Protein AF-A0A1C4JKC4-F1 (afdb_monomer)

Structure (mmCIF, N/CA/C/O backbone):
data_AF-A0A1C4JKC4-F1
#
_entry.id   AF-A0A1C4JKC4-F1
#
loop_
_atom_site.group_PDB
_atom_site.id
_atom_site.type_symbol
_atom_site.label_atom_id
_atom_site.label_alt_id
_atom_site.label_comp_id
_atom_site.label_asym_id
_atom_site.label_entity_id
_atom_site.label_seq_id
_atom_site.pdbx_PDB_ins_code
_atom_site.Cartn_x
_atom_site.Cartn_y
_atom_site.Cartn_z
_atom_site.occupancy
_atom_site.B_iso_or_equiv
_atom_site.auth_seq_id
_atom_site.auth_comp_id
_atom_site.auth_asym_id
_atom_site.auth_atom_id
_atom_site.pdbx_PDB_model_num
ATOM 1 N N . MET A 1 1 ? 31.040 12.234 -75.510 1.00 65.12 1 MET A N 1
ATOM 2 C CA . MET A 1 1 ? 31.549 12.191 -76.897 1.00 65.12 1 MET A CA 1
ATOM 3 C C . MET A 1 1 ? 32.529 13.331 -77.062 1.00 65.12 1 MET A C 1
ATOM 5 O O . MET A 1 1 ? 32.205 14.431 -76.633 1.00 65.12 1 MET A O 1
ATOM 9 N N . LEU A 1 2 ? 33.700 13.066 -77.633 1.00 79.81 2 LEU A N 1
ATOM 10 C CA . LEU A 1 2 ? 34.639 14.110 -78.039 1.00 79.81 2 LEU A CA 1
ATOM 11 C C . LEU A 1 2 ? 34.614 14.159 -79.567 1.00 79.81 2 LEU A C 1
ATOM 13 O O . LEU A 1 2 ? 34.883 13.142 -80.208 1.00 79.81 2 LEU A O 1
ATOM 17 N N . THR A 1 3 ? 34.245 15.304 -80.133 1.00 80.31 3 THR A N 1
ATOM 18 C CA . THR A 1 3 ? 34.264 15.515 -81.583 1.00 80.31 3 THR A CA 1
ATOM 19 C C . THR A 1 3 ? 35.398 16.473 -81.906 1.00 80.31 3 THR A C 1
ATOM 21 O O . THR A 1 3 ? 35.407 17.595 -81.401 1.00 80.31 3 THR A O 1
ATOM 24 N N . THR A 1 4 ? 36.351 16.041 -82.726 1.00 84.56 4 THR A N 1
ATOM 25 C CA . THR A 1 4 ? 37.466 16.878 -83.182 1.00 84.56 4 THR A CA 1
ATOM 26 C C . THR A 1 4 ? 37.443 17.004 -84.709 1.00 84.56 4 THR A C 1
ATOM 28 O O . THR A 1 4 ? 37.023 16.073 -85.406 1.00 84.56 4 THR A O 1
ATOM 31 N N . PRO A 1 5 ? 37.839 18.165 -85.260 1.00 81.75 5 PRO A N 1
ATOM 32 C CA . PRO A 1 5 ? 37.910 18.350 -86.706 1.00 81.75 5 PRO A CA 1
ATOM 33 C C . PRO A 1 5 ? 39.032 17.483 -87.297 1.00 81.75 5 PRO A C 1
ATOM 35 O O . PRO A 1 5 ? 40.139 17.449 -86.761 1.00 81.75 5 PRO A O 1
ATOM 38 N N . PHE A 1 6 ? 38.756 16.791 -88.406 1.00 83.81 6 PHE A N 1
ATOM 39 C CA . PHE A 1 6 ? 39.703 15.900 -89.089 1.00 83.81 6 PHE A CA 1
ATOM 40 C C . PHE A 1 6 ? 39.744 16.215 -90.595 1.00 83.81 6 PHE A C 1
ATOM 42 O O . PHE A 1 6 ? 39.375 15.385 -91.419 1.00 83.81 6 PHE A O 1
ATOM 49 N N . GLY A 1 7 ? 40.167 17.437 -90.946 1.00 77.81 7 GLY A N 1
ATOM 50 C CA . GLY A 1 7 ? 40.386 17.890 -92.333 1.00 77.81 7 GLY A CA 1
ATOM 51 C C . GLY A 1 7 ? 39.140 17.937 -93.240 1.00 77.81 7 GLY A C 1
ATOM 52 O O . GLY A 1 7 ? 38.129 17.300 -92.963 1.00 77.81 7 GLY A O 1
ATOM 53 N N . ASP A 1 8 ? 39.209 18.726 -94.322 1.00 69.69 8 ASP A N 1
ATOM 54 C CA . ASP A 1 8 ? 38.230 18.851 -95.426 1.00 69.69 8 ASP A CA 1
ATOM 55 C C . ASP A 1 8 ? 36.776 18.473 -95.089 1.00 69.69 8 ASP A C 1
ATOM 57 O O . ASP A 1 8 ? 36.254 17.446 -95.532 1.00 69.69 8 ASP A O 1
ATOM 61 N N . GLY A 1 9 ? 36.122 19.301 -94.265 1.00 80.88 9 GLY A N 1
ATOM 62 C CA . GLY A 1 9 ? 34.691 19.184 -93.964 1.00 80.88 9 GLY A CA 1
ATOM 63 C C . GLY A 1 9 ? 34.273 17.928 -93.187 1.00 80.88 9 GLY A C 1
ATOM 64 O O . GLY A 1 9 ? 33.077 17.663 -93.078 1.00 80.88 9 GLY A O 1
ATOM 65 N N . ARG A 1 10 ? 35.219 17.150 -92.642 1.00 82.69 10 ARG A N 1
ATOM 66 C CA . ARG A 1 10 ? 34.955 15.924 -91.876 1.00 82.69 10 ARG A CA 1
ATOM 67 C C . ARG A 1 10 ? 35.282 16.101 -90.393 1.00 82.69 10 ARG A C 1
ATOM 69 O O . ARG A 1 10 ? 36.229 16.786 -90.005 1.00 82.69 10 ARG A O 1
ATOM 76 N N . ALA A 1 11 ? 34.486 15.450 -89.549 1.00 86.19 11 ALA A N 1
ATOM 77 C CA . ALA A 1 11 ? 34.664 15.431 -88.102 1.00 86.19 11 ALA A CA 1
ATOM 78 C C . ALA A 1 11 ? 34.820 13.989 -87.610 1.00 86.19 11 ALA A C 1
ATOM 80 O O . ALA A 1 11 ? 34.083 13.099 -88.036 1.00 86.19 11 ALA A O 1
ATOM 81 N N . LEU A 1 12 ? 35.770 13.769 -86.702 1.00 83.31 12 LEU A N 1
ATOM 82 C CA . LEU A 1 12 ? 35.947 12.498 -86.012 1.00 83.31 12 LEU A CA 1
ATOM 83 C C . LEU A 1 12 ? 35.227 12.576 -84.667 1.00 83.31 12 LEU A C 1
ATOM 85 O O . LEU A 1 12 ? 35.550 13.421 -83.833 1.00 83.31 12 LEU A O 1
ATOM 89 N N . GLN A 1 13 ? 34.258 11.690 -84.450 1.00 83.94 13 GLN A N 1
ATOM 90 C CA . GLN A 1 13 ? 33.520 11.603 -83.196 1.00 83.94 13 GLN A CA 1
ATOM 91 C C . GLN A 1 13 ? 33.882 10.311 -82.466 1.00 83.94 13 GLN A C 1
ATOM 93 O O . GLN A 1 13 ? 33.607 9.215 -82.948 1.00 83.94 13 GLN A O 1
ATOM 98 N N . VAL A 1 14 ? 34.480 10.440 -81.282 1.00 83.38 14 VAL A N 1
ATOM 99 C CA . VAL A 1 14 ? 34.797 9.300 -80.416 1.00 83.38 14 VAL A CA 1
ATOM 100 C C . VAL A 1 14 ? 33.742 9.205 -79.315 1.00 83.38 14 VAL A C 1
ATOM 102 O O . VAL A 1 14 ? 33.575 10.115 -78.491 1.00 83.38 14 VAL A O 1
ATOM 105 N N . ALA A 1 15 ? 33.009 8.092 -79.304 1.00 79.75 15 ALA A N 1
ATOM 106 C CA . ALA A 1 15 ? 32.087 7.726 -78.238 1.00 79.75 15 ALA A CA 1
ATOM 107 C C . ALA A 1 15 ? 32.746 6.681 -77.330 1.00 79.75 15 ALA A C 1
ATOM 109 O O . ALA A 1 15 ? 33.160 5.620 -77.788 1.00 79.75 15 ALA A O 1
ATOM 110 N N . LEU A 1 16 ? 32.844 6.983 -76.036 1.00 77.44 16 LEU A N 1
ATOM 111 C CA . LEU A 1 16 ? 33.230 5.999 -75.029 1.00 77.44 16 LEU A CA 1
ATOM 112 C C . LEU A 1 16 ? 31.990 5.179 -74.657 1.00 77.44 16 LEU A C 1
ATOM 114 O O . LEU A 1 16 ? 30.914 5.747 -74.465 1.00 77.44 16 LEU A O 1
ATOM 118 N N . ARG A 1 17 ? 32.137 3.854 -74.553 1.00 71.56 17 ARG A N 1
ATOM 119 C CA . ARG A 1 17 ? 31.078 2.968 -74.047 1.00 71.56 17 ARG A CA 1
ATOM 120 C C . ARG A 1 17 ? 30.744 3.343 -72.602 1.00 71.56 17 ARG A C 1
ATOM 122 O O . ARG A 1 17 ? 31.641 3.380 -71.764 1.00 71.56 17 ARG A O 1
ATOM 129 N N . ALA A 1 18 ? 29.465 3.577 -72.317 1.00 75.31 18 ALA A N 1
ATOM 130 C CA . ALA A 1 18 ? 28.975 3.866 -70.968 1.00 75.31 18 ALA A CA 1
ATOM 131 C C . ALA A 1 18 ? 28.834 2.603 -70.095 1.00 75.31 18 ALA A C 1
ATOM 133 O O . ALA A 1 18 ? 28.805 2.713 -68.871 1.00 75.31 18 ALA A O 1
ATOM 134 N N . ASP A 1 19 ? 28.828 1.406 -70.699 1.00 76.62 19 ASP A N 1
ATOM 135 C CA . ASP A 1 19 ? 28.619 0.125 -70.003 1.00 76.62 19 ASP A CA 1
ATOM 136 C C . ASP A 1 19 ? 29.507 -0.083 -68.755 1.00 76.62 19 ASP A C 1
ATOM 138 O O . ASP A 1 19 ? 29.005 -0.592 -67.749 1.00 76.62 19 ASP A O 1
ATOM 142 N N . PRO A 1 20 ? 30.811 0.278 -68.755 1.00 77.19 20 PRO A N 1
ATOM 143 C CA . PRO A 1 20 ? 31.656 0.137 -67.569 1.00 77.19 20 PRO A CA 1
ATOM 144 C C . PRO A 1 20 ? 31.258 1.100 -66.442 1.00 77.19 20 PRO A C 1
ATOM 146 O O . PRO A 1 20 ? 31.315 0.731 -65.270 1.00 77.19 20 PRO A O 1
ATOM 149 N N . VAL A 1 21 ? 30.820 2.314 -66.792 1.00 80.88 21 VAL A N 1
ATOM 150 C CA . VAL A 1 21 ? 30.402 3.346 -65.832 1.00 80.88 21 VAL A CA 1
ATOM 151 C C . VAL A 1 21 ? 29.064 2.966 -65.200 1.00 80.88 21 VAL A C 1
ATOM 153 O O . VAL A 1 21 ? 28.945 2.975 -63.978 1.00 80.88 21 VAL A O 1
ATOM 156 N N . GLU A 1 22 ? 28.080 2.546 -65.998 1.00 83.62 22 GLU A N 1
ATOM 157 C CA . GLU A 1 22 ? 26.762 2.129 -65.498 1.00 83.62 22 GLU A CA 1
ATOM 158 C C . GLU A 1 22 ? 26.842 0.901 -64.582 1.00 83.62 22 GLU A C 1
ATOM 160 O O . GLU A 1 22 ? 26.183 0.853 -63.539 1.00 83.62 22 GLU A O 1
ATOM 165 N N . LYS A 1 23 ? 27.690 -0.081 -64.919 1.00 84.50 23 LYS A N 1
ATOM 166 C CA . LYS A 1 23 ? 27.944 -1.242 -64.052 1.00 84.50 23 LYS A CA 1
ATOM 167 C C . LYS A 1 23 ? 28.566 -0.826 -62.721 1.00 84.50 23 LYS A C 1
ATOM 169 O O . LYS A 1 23 ? 28.125 -1.320 -61.684 1.00 84.50 23 LYS A O 1
ATOM 174 N N . GLY A 1 24 ? 29.529 0.099 -62.745 1.00 86.38 24 GLY A N 1
ATOM 175 C CA . GLY A 1 24 ? 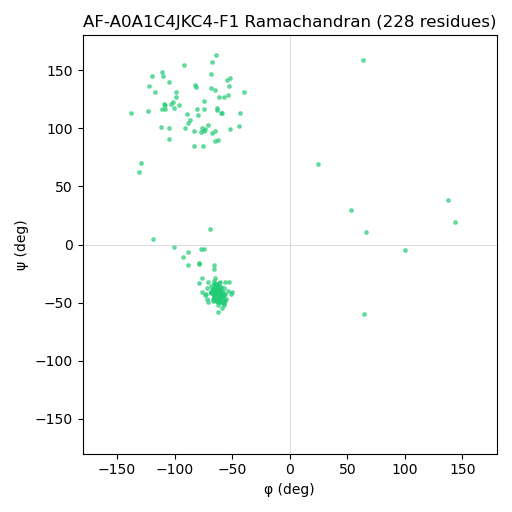30.143 0.654 -61.538 1.00 86.38 24 GLY A CA 1
ATOM 176 C C . GLY A 1 24 ? 29.130 1.375 -60.648 1.00 86.38 24 GLY A C 1
ATOM 177 O O . GLY A 1 24 ? 29.051 1.090 -59.454 1.00 86.38 24 GLY A O 1
ATOM 178 N N . VAL A 1 25 ? 28.289 2.234 -61.234 1.00 91.88 25 VAL A N 1
ATOM 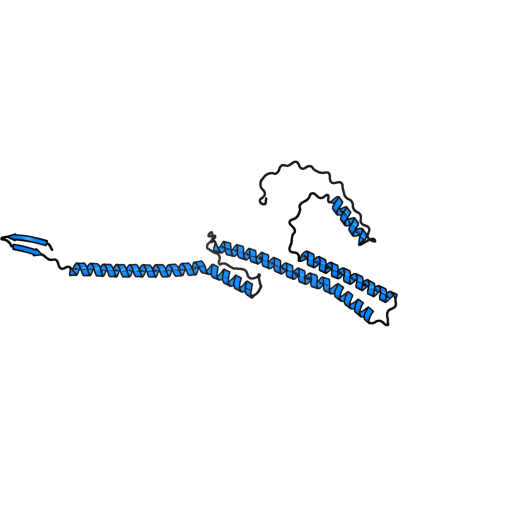179 C CA . VAL A 1 25 ? 27.225 2.954 -60.512 1.00 91.88 25 VAL A CA 1
ATOM 180 C C . VAL A 1 25 ? 26.214 1.984 -59.901 1.00 91.88 25 VAL A C 1
ATOM 182 O O . VAL A 1 25 ? 25.877 2.117 -58.727 1.00 91.88 25 VAL A O 1
ATOM 185 N N . ARG A 1 26 ? 25.761 0.967 -60.646 1.00 93.50 26 ARG A N 1
ATOM 186 C CA . ARG A 1 26 ? 24.808 -0.029 -60.130 1.00 93.50 26 ARG A CA 1
ATOM 187 C C . ARG A 1 26 ? 25.409 -0.867 -59.004 1.00 93.50 26 ARG A C 1
ATOM 189 O O . ARG A 1 26 ? 24.727 -1.141 -58.022 1.00 93.50 26 ARG A O 1
ATOM 196 N N . GLN A 1 27 ? 26.673 -1.266 -59.128 1.00 93.69 27 GLN A N 1
ATOM 197 C CA . GLN A 1 27 ? 27.362 -2.022 -58.085 1.00 93.69 27 GLN A CA 1
ATOM 198 C C . GLN A 1 27 ? 27.546 -1.183 -56.816 1.00 93.69 27 GLN A C 1
ATOM 200 O O . GLN A 1 27 ? 27.263 -1.673 -55.724 1.00 93.69 27 GLN A O 1
ATOM 205 N N . ALA A 1 28 ? 27.933 0.089 -56.953 1.00 94.38 28 ALA A N 1
ATOM 206 C CA . ALA A 1 28 ? 27.993 1.024 -55.834 1.00 94.38 28 ALA A CA 1
ATOM 207 C C . ALA A 1 28 ? 26.611 1.219 -55.188 1.00 94.38 28 ALA A C 1
ATOM 209 O O . ALA A 1 28 ? 26.501 1.150 -53.968 1.00 94.38 28 ALA A O 1
ATOM 210 N N . ALA A 1 29 ? 25.549 1.380 -55.985 1.00 96.00 29 ALA A N 1
ATOM 211 C CA . ALA A 1 29 ? 24.183 1.525 -55.484 1.00 96.00 29 ALA A CA 1
ATOM 212 C C . ALA A 1 29 ? 23.714 0.291 -54.694 1.00 96.00 29 ALA A C 1
ATOM 214 O O . ALA A 1 29 ? 23.161 0.440 -53.608 1.00 96.00 29 ALA A O 1
ATOM 215 N N . VAL A 1 30 ? 23.975 -0.924 -55.192 1.00 96.88 30 VAL A N 1
ATOM 216 C CA . VAL A 1 30 ? 23.635 -2.172 -54.484 1.00 96.88 30 VAL A CA 1
ATOM 217 C C . VAL A 1 30 ? 24.437 -2.314 -53.192 1.00 96.88 30 VAL A C 1
ATOM 219 O O . VAL A 1 30 ? 23.864 -2.672 -52.167 1.00 96.88 30 VAL A O 1
ATOM 222 N N . LEU A 1 31 ? 25.738 -2.003 -53.208 1.00 97.19 31 LEU A N 1
ATOM 223 C CA . LEU A 1 31 ? 26.572 -2.033 -52.003 1.00 97.19 31 LEU A CA 1
ATOM 224 C C . LEU A 1 31 ? 26.086 -1.025 -50.958 1.00 97.19 31 LEU A C 1
ATOM 226 O O . LEU A 1 31 ? 25.926 -1.386 -49.796 1.00 97.19 31 LEU A O 1
ATOM 230 N N . LEU A 1 32 ? 25.792 0.212 -51.366 1.00 97.38 32 LEU A N 1
ATOM 231 C CA . LEU A 1 32 ? 25.247 1.240 -50.478 1.00 97.38 32 LEU A CA 1
ATOM 232 C C . LEU A 1 32 ? 23.881 0.837 -49.916 1.00 97.38 32 LEU A C 1
ATOM 234 O O . LEU A 1 32 ? 23.649 1.001 -48.721 1.00 97.38 32 LEU A O 1
ATOM 238 N N . ALA A 1 33 ? 23.000 0.263 -50.739 1.00 97.50 33 ALA A N 1
ATOM 239 C CA . ALA A 1 33 ? 21.703 -0.236 -50.292 1.00 97.50 33 ALA A CA 1
ATOM 240 C C . ALA A 1 33 ? 21.848 -1.398 -49.296 1.00 97.50 33 ALA A C 1
ATOM 242 O O . ALA A 1 33 ? 21.155 -1.421 -48.282 1.00 97.50 33 ALA A O 1
ATOM 243 N N . ALA A 1 34 ? 22.770 -2.333 -49.544 1.00 97.81 34 ALA A N 1
ATOM 244 C CA . ALA A 1 34 ? 23.037 -3.452 -48.646 1.00 97.81 34 ALA A CA 1
ATOM 245 C C . ALA A 1 34 ? 23.604 -2.978 -47.299 1.00 97.81 34 ALA A C 1
ATOM 247 O O . ALA A 1 34 ? 23.109 -3.383 -46.248 1.00 97.81 34 ALA A O 1
ATOM 248 N N . VAL A 1 35 ? 24.596 -2.082 -47.319 1.00 98.25 35 VAL A N 1
ATOM 249 C CA . VAL A 1 35 ? 25.192 -1.505 -46.103 1.00 98.25 35 VAL A CA 1
ATOM 250 C C . VAL A 1 35 ? 24.165 -0.669 -45.337 1.00 98.25 35 VAL A C 1
ATOM 252 O O . VAL A 1 35 ? 24.041 -0.816 -44.123 1.00 98.25 35 VAL A O 1
ATOM 255 N N . GLY A 1 36 ? 23.383 0.159 -46.034 1.00 98.12 36 GLY A N 1
ATOM 256 C CA . GLY A 1 36 ? 22.309 0.949 -45.434 1.00 98.12 36 GLY A CA 1
ATOM 257 C C . GLY A 1 36 ? 21.231 0.071 -44.799 1.00 98.12 36 GLY A C 1
ATOM 258 O O . GLY A 1 36 ? 20.865 0.282 -43.644 1.00 98.12 36 GLY A O 1
ATOM 259 N N . GLY A 1 37 ? 20.777 -0.964 -45.510 1.00 98.25 37 GLY A N 1
ATOM 260 C CA . GLY A 1 37 ? 19.809 -1.934 -44.999 1.00 98.25 37 GLY A CA 1
ATOM 261 C C . GLY A 1 37 ? 20.323 -2.691 -43.773 1.00 98.25 37 GLY A C 1
ATOM 262 O O . GLY A 1 37 ? 19.608 -2.805 -42.778 1.00 98.25 37 GLY A O 1
ATOM 263 N N . ALA A 1 38 ? 21.580 -3.143 -43.799 1.00 98.19 38 ALA A N 1
ATOM 264 C CA . ALA A 1 38 ? 22.218 -3.780 -42.649 1.00 98.19 38 ALA A CA 1
ATOM 265 C C . ALA A 1 38 ? 22.310 -2.828 -41.443 1.00 98.19 38 ALA A C 1
ATOM 267 O O . ALA A 1 38 ? 22.025 -3.237 -40.318 1.00 98.19 38 ALA A O 1
ATOM 268 N N . GLY A 1 39 ? 22.638 -1.553 -41.673 1.00 98.44 39 GLY A N 1
ATOM 269 C CA . GLY A 1 39 ? 22.663 -0.523 -40.634 1.00 98.44 39 GLY A CA 1
ATOM 270 C C . GLY A 1 39 ? 21.295 -0.292 -39.989 1.00 98.44 39 GLY A C 1
ATOM 271 O O . GLY A 1 39 ? 21.197 -0.252 -38.764 1.00 98.44 39 GLY A O 1
ATOM 272 N N . VAL A 1 40 ? 20.228 -0.211 -40.792 1.00 98.38 40 VAL A N 1
ATOM 273 C CA . VAL A 1 40 ? 18.847 -0.067 -40.296 1.00 98.38 40 VAL A CA 1
ATOM 274 C C . VAL A 1 40 ? 18.423 -1.284 -39.474 1.00 98.38 40 VAL A C 1
ATOM 276 O O . VAL A 1 40 ? 17.874 -1.123 -38.384 1.00 98.38 40 VAL A O 1
ATOM 279 N N . LEU A 1 41 ? 18.708 -2.497 -39.956 1.00 98.31 41 LEU A N 1
ATOM 280 C CA . LEU A 1 41 ? 18.403 -3.730 -39.225 1.00 98.31 41 LEU A CA 1
ATOM 281 C C . LEU A 1 41 ? 19.141 -3.790 -37.884 1.00 98.31 41 LEU A C 1
ATOM 283 O O . LEU A 1 41 ? 18.531 -4.094 -36.858 1.00 98.31 41 LEU A O 1
ATOM 287 N N . LEU A 1 42 ? 20.433 -3.458 -37.877 1.00 98.06 42 LEU A N 1
ATOM 288 C CA . LEU A 1 42 ? 21.241 -3.437 -36.662 1.00 98.06 42 LEU A CA 1
ATOM 289 C C . LEU A 1 42 ? 20.725 -2.393 -35.663 1.00 98.06 42 LEU A C 1
ATOM 291 O O . LEU A 1 42 ? 20.567 -2.704 -34.483 1.00 98.06 42 LEU A O 1
ATOM 295 N N . ALA A 1 43 ? 20.411 -1.182 -36.128 1.00 97.94 43 ALA A N 1
ATOM 296 C CA . ALA A 1 43 ? 19.840 -0.131 -35.292 1.00 97.94 43 ALA A CA 1
ATOM 297 C C . ALA A 1 43 ? 18.483 -0.546 -34.699 1.00 97.94 43 ALA A C 1
ATOM 299 O O . ALA A 1 43 ? 18.241 -0.322 -33.515 1.00 97.94 43 ALA A O 1
ATOM 300 N N . GLY A 1 44 ? 17.626 -1.207 -35.485 1.00 98.19 44 GLY A N 1
ATOM 301 C CA . GLY A 1 44 ? 16.345 -1.738 -35.017 1.00 98.19 44 GLY A CA 1
ATOM 302 C C . GLY A 1 44 ? 16.504 -2.816 -33.943 1.00 98.19 44 GLY A C 1
ATOM 303 O O . GLY A 1 44 ? 15.830 -2.765 -32.914 1.00 98.19 44 GLY A O 1
ATOM 304 N N . LEU A 1 45 ? 17.435 -3.756 -34.136 1.00 97.69 45 LEU A N 1
ATOM 305 C CA . LEU A 1 45 ? 17.734 -4.809 -33.160 1.00 97.69 45 LEU A CA 1
ATOM 306 C C . LEU A 1 45 ? 18.278 -4.237 -31.847 1.00 97.69 45 LEU A C 1
ATOM 308 O O . LEU A 1 45 ? 17.817 -4.620 -30.770 1.00 97.69 45 LEU A O 1
ATOM 312 N N . LEU A 1 46 ? 19.226 -3.301 -31.930 1.00 96.81 46 LEU A N 1
ATOM 313 C CA . LEU A 1 46 ? 19.787 -2.633 -30.757 1.00 96.81 46 LEU A CA 1
ATOM 314 C C . LEU A 1 46 ? 18.730 -1.793 -30.037 1.00 96.81 46 LEU A C 1
ATOM 316 O O . LEU A 1 46 ? 18.601 -1.902 -28.820 1.00 96.81 46 LEU A O 1
ATOM 320 N N . GLY A 1 47 ? 17.932 -1.019 -30.774 1.00 96.19 47 GLY A N 1
ATOM 321 C CA . GLY A 1 47 ? 16.825 -0.244 -30.215 1.00 96.19 47 GLY A CA 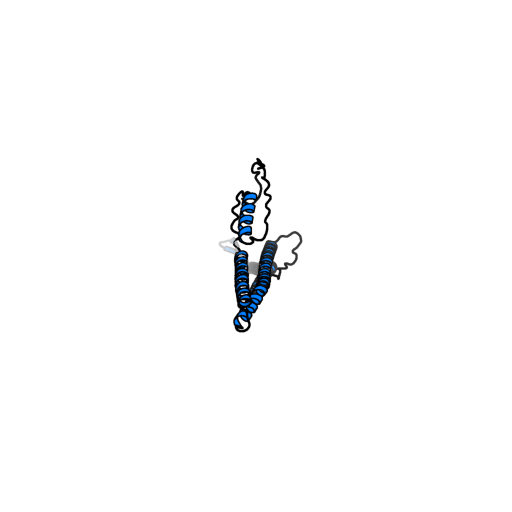1
ATOM 322 C C . GLY A 1 47 ? 15.829 -1.132 -29.474 1.00 96.19 47 GLY A C 1
ATOM 323 O O . GLY A 1 47 ? 15.506 -0.864 -28.320 1.00 96.19 47 GLY A O 1
ATOM 324 N N . TYR A 1 48 ? 15.424 -2.250 -30.082 1.00 95.69 48 TYR A N 1
ATOM 325 C CA . TYR A 1 48 ? 14.536 -3.222 -29.447 1.00 95.69 48 TYR A CA 1
ATOM 326 C C . TYR A 1 48 ? 15.134 -3.814 -28.160 1.00 95.69 48 TYR A C 1
ATOM 328 O O . TYR A 1 48 ? 14.453 -3.878 -27.133 1.00 95.69 48 TYR A O 1
ATOM 336 N N . ALA A 1 49 ? 16.410 -4.212 -28.180 1.00 93.94 49 ALA A N 1
ATOM 337 C CA . ALA A 1 49 ? 17.091 -4.761 -27.009 1.00 93.94 49 ALA A CA 1
ATOM 338 C C . ALA A 1 49 ? 17.193 -3.736 -25.863 1.00 93.94 49 ALA A C 1
ATOM 340 O O . ALA A 1 49 ? 16.905 -4.065 -24.707 1.00 93.94 49 ALA A O 1
ATOM 341 N N . VAL A 1 50 ? 17.544 -2.487 -26.184 1.00 89.88 50 VAL A N 1
ATOM 342 C CA . VAL A 1 50 ? 17.627 -1.379 -25.222 1.00 89.88 50 VAL A CA 1
ATOM 343 C C . VAL A 1 50 ? 16.253 -1.070 -24.633 1.00 89.88 50 VAL A C 1
ATOM 345 O O . VAL A 1 50 ? 16.123 -1.028 -23.412 1.00 89.88 50 VAL A O 1
ATOM 348 N N . SER A 1 51 ? 15.212 -0.933 -25.460 1.00 91.81 51 SER A N 1
ATOM 349 C CA . SER A 1 51 ? 13.845 -0.678 -24.990 1.00 91.81 51 SER A CA 1
ATOM 350 C C . SER A 1 51 ? 13.338 -1.793 -24.081 1.00 91.81 51 SER A C 1
ATOM 352 O O . SER A 1 51 ? 12.796 -1.516 -23.013 1.00 91.81 51 SER A O 1
ATOM 354 N N . ARG A 1 52 ? 13.548 -3.061 -24.455 1.00 88.94 52 ARG A N 1
ATOM 355 C CA . ARG A 1 52 ? 13.093 -4.202 -23.650 1.00 88.94 52 ARG A CA 1
ATOM 356 C C . ARG A 1 52 ? 13.800 -4.268 -22.298 1.00 88.94 52 ARG A C 1
ATOM 358 O O . ARG A 1 52 ? 13.161 -4.564 -21.294 1.00 88.94 52 ARG A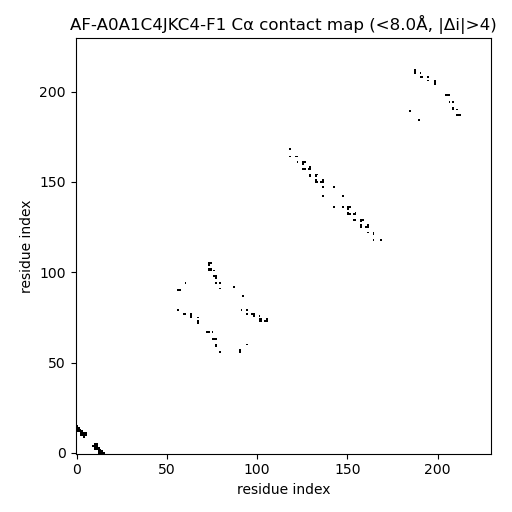 O 1
ATOM 365 N N . THR A 1 53 ? 15.096 -3.973 -22.265 1.00 83.19 53 THR A N 1
ATOM 366 C CA . THR A 1 53 ? 15.891 -4.010 -21.028 1.00 83.19 53 THR A CA 1
ATOM 367 C C . THR A 1 53 ? 15.603 -2.796 -20.142 1.00 83.19 53 THR A C 1
ATOM 369 O O . THR A 1 53 ? 15.439 -2.948 -18.934 1.00 83.19 53 THR A O 1
ATOM 372 N N . GLY A 1 54 ? 15.465 -1.606 -20.733 1.00 80.94 54 GLY A N 1
ATOM 373 C CA . GLY A 1 54 ? 15.181 -0.362 -20.015 1.00 80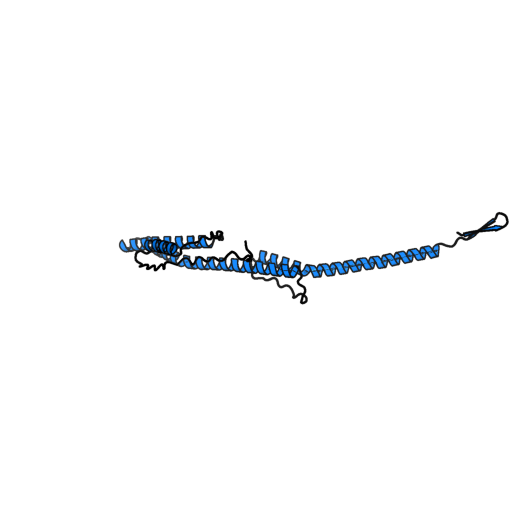.94 54 GLY A CA 1
ATOM 374 C C . GLY A 1 54 ? 13.760 -0.279 -19.451 1.00 80.94 54 GLY A C 1
ATOM 375 O O . GLY A 1 54 ? 13.564 0.293 -18.384 1.00 80.94 54 GLY A O 1
ATOM 376 N N . LEU A 1 55 ? 12.772 -0.888 -20.121 1.00 85.38 55 LEU A N 1
ATOM 377 C CA . LEU A 1 55 ? 11.370 -0.895 -19.675 1.00 85.38 55 LEU A CA 1
ATOM 378 C C . LEU A 1 55 ? 10.994 -2.111 -18.816 1.00 85.38 55 LEU A C 1
ATOM 380 O O . LEU A 1 55 ? 9.928 -2.115 -18.199 1.00 85.38 55 LEU A O 1
ATOM 384 N N . ALA A 1 56 ? 11.852 -3.132 -18.722 1.00 83.56 56 ALA A N 1
ATOM 385 C CA . ALA A 1 56 ? 11.600 -4.302 -17.878 1.00 83.56 56 ALA A CA 1
ATOM 386 C C . ALA A 1 56 ? 11.286 -3.957 -16.403 1.00 83.56 56 ALA A C 1
ATOM 388 O O . ALA A 1 56 ? 10.381 -4.579 -15.840 1.00 83.56 56 ALA A O 1
ATOM 389 N N . PRO A 1 57 ? 11.952 -2.977 -15.756 1.00 80.12 57 PRO A N 1
ATOM 390 C CA . PRO A 1 57 ? 11.598 -2.553 -14.402 1.00 80.12 57 PRO A CA 1
ATOM 391 C C . PRO A 1 57 ? 10.180 -1.983 -14.285 1.00 80.12 57 PRO A C 1
ATOM 393 O O . PRO A 1 57 ? 9.481 -2.287 -13.325 1.00 80.12 57 PRO A O 1
ATOM 396 N N . VAL A 1 58 ? 9.727 -1.208 -15.276 1.00 84.81 58 VAL A N 1
ATOM 397 C CA . VAL A 1 58 ? 8.378 -0.620 -15.284 1.00 84.81 58 VAL A CA 1
ATOM 398 C C . VAL A 1 58 ? 7.323 -1.721 -15.354 1.00 84.81 58 VAL A C 1
ATOM 400 O O . VAL A 1 58 ? 6.381 -1.713 -14.571 1.00 84.81 58 VAL A O 1
ATOM 403 N N . ALA A 1 59 ? 7.532 -2.734 -16.199 1.00 85.06 59 ALA A N 1
ATOM 404 C CA . ALA A 1 59 ? 6.644 -3.895 -16.253 1.00 85.06 59 ALA A CA 1
ATOM 405 C C . ALA A 1 59 ? 6.564 -4.640 -14.903 1.00 85.06 59 ALA A C 1
ATOM 407 O O . ALA A 1 59 ? 5.490 -5.092 -14.504 1.00 85.06 59 ALA A O 1
ATOM 408 N N . ARG A 1 60 ? 7.676 -4.725 -14.154 1.00 83.38 60 ARG A N 1
ATOM 409 C CA . ARG A 1 60 ? 7.682 -5.300 -12.796 1.00 83.38 60 ARG A CA 1
ATOM 410 C C . ARG A 1 60 ? 6.869 -4.456 -11.811 1.00 83.38 60 ARG A C 1
ATOM 412 O O . ARG A 1 60 ? 6.099 -5.036 -11.042 1.00 83.38 60 ARG A O 1
ATOM 419 N N . LEU A 1 61 ? 6.994 -3.124 -11.860 1.00 84.19 61 LEU A N 1
ATOM 420 C CA . LEU A 1 61 ? 6.175 -2.206 -11.055 1.00 84.19 61 LEU A CA 1
ATOM 421 C C . LEU A 1 61 ? 4.683 -2.433 -11.319 1.00 84.19 61 LEU A C 1
ATOM 423 O O . LEU A 1 61 ? 3.934 -2.697 -10.380 1.00 84.19 61 LEU A O 1
ATOM 427 N N . THR A 1 62 ? 4.277 -2.416 -12.592 1.00 87.12 62 THR A N 1
ATOM 428 C CA . THR A 1 62 ? 2.887 -2.641 -13.014 1.00 87.12 62 THR A CA 1
ATOM 429 C C . THR A 1 62 ? 2.366 -3.986 -12.519 1.00 87.12 62 THR A C 1
ATOM 431 O O . THR A 1 62 ? 1.346 -4.026 -11.841 1.00 87.12 62 THR A O 1
ATOM 434 N N . SER A 1 63 ? 3.107 -5.076 -12.749 1.00 86.50 63 SER A N 1
ATOM 435 C CA . SER A 1 63 ? 2.680 -6.414 -12.312 1.00 86.50 63 SER A CA 1
ATOM 436 C C . SER A 1 63 ? 2.520 -6.532 -10.790 1.00 86.50 63 SER A C 1
ATOM 438 O O . SER A 1 63 ? 1.648 -7.248 -10.298 1.00 86.50 63 SER A O 1
ATOM 440 N N . THR A 1 64 ? 3.344 -5.813 -10.020 1.00 83.88 64 THR A N 1
ATOM 441 C CA . THR A 1 64 ? 3.244 -5.812 -8.558 1.00 83.88 64 THR A CA 1
ATOM 442 C C . THR A 1 64 ? 2.030 -5.019 -8.098 1.00 83.88 64 THR A C 1
ATOM 444 O O . THR A 1 64 ? 1.291 -5.504 -7.245 1.00 83.88 64 THR A O 1
ATOM 447 N N . ALA A 1 65 ? 1.782 -3.853 -8.696 1.00 85.19 65 ALA A N 1
ATOM 448 C CA . ALA A 1 65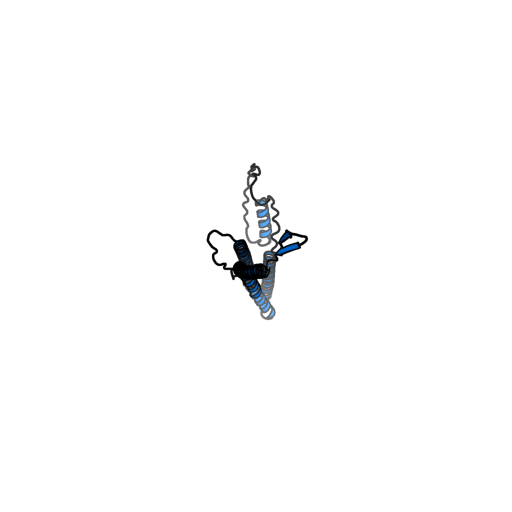 ? 0.591 -3.056 -8.428 1.00 85.19 65 ALA A CA 1
ATOM 449 C C . ALA A 1 65 ? -0.700 -3.826 -8.761 1.00 85.19 65 ALA A C 1
ATOM 451 O O . ALA A 1 65 ? -1.611 -3.872 -7.937 1.00 85.19 65 ALA A O 1
ATOM 452 N N . GLU A 1 66 ? -0.755 -4.500 -9.914 1.00 87.38 66 GLU A N 1
ATOM 453 C CA . GLU A 1 66 ? -1.887 -5.347 -10.316 1.00 87.38 66 GLU A CA 1
ATOM 454 C C . GLU A 1 66 ? -2.120 -6.497 -9.332 1.00 87.38 66 GLU A C 1
ATOM 456 O O . GLU A 1 66 ? -3.254 -6.754 -8.924 1.00 87.38 66 GLU A O 1
ATOM 461 N N . ARG A 1 67 ? -1.048 -7.163 -8.887 1.00 86.12 67 ARG A N 1
ATOM 462 C CA . ARG A 1 67 ? -1.146 -8.230 -7.887 1.00 86.12 67 ARG A CA 1
ATOM 463 C C . ARG A 1 67 ? -1.665 -7.711 -6.549 1.00 86.12 67 ARG A C 1
ATOM 465 O O . ARG A 1 67 ? -2.536 -8.352 -5.977 1.00 86.12 67 ARG A O 1
ATOM 472 N N . ILE A 1 68 ? -1.170 -6.570 -6.068 1.00 85.00 68 ILE A N 1
ATOM 473 C CA . ILE A 1 68 ? -1.636 -5.956 -4.813 1.00 85.00 68 ILE A CA 1
ATOM 474 C C . ILE A 1 68 ? -3.110 -5.558 -4.932 1.00 85.00 68 ILE A C 1
ATOM 476 O O . ILE A 1 68 ? -3.888 -5.816 -4.015 1.00 85.00 68 ILE A O 1
ATOM 480 N N . ALA A 1 69 ? -3.523 -5.000 -6.073 1.00 84.25 69 ALA A N 1
ATOM 481 C CA . ALA A 1 69 ? -4.922 -4.679 -6.338 1.00 84.25 69 ALA A CA 1
ATOM 482 C C . ALA A 1 69 ? -5.816 -5.934 -6.331 1.00 84.25 69 ALA A C 1
ATOM 484 O O . ALA A 1 69 ? -6.923 -5.899 -5.793 1.00 84.25 69 ALA A O 1
ATOM 485 N N . ALA A 1 70 ? -5.326 -7.054 -6.873 1.00 87.19 70 ALA A N 1
ATOM 486 C CA . ALA A 1 70 ? -6.053 -8.321 -6.901 1.00 87.19 70 ALA A CA 1
ATOM 487 C C . ALA A 1 70 ? -6.128 -9.012 -5.526 1.00 87.19 70 ALA A C 1
ATOM 489 O O . ALA A 1 70 ? -7.183 -9.522 -5.154 1.00 87.19 70 ALA A O 1
ATOM 490 N N . THR A 1 71 ? -5.032 -9.042 -4.761 1.00 85.44 71 THR A N 1
ATOM 491 C CA . THR A 1 71 ? -4.965 -9.756 -3.471 1.00 85.44 71 THR A CA 1
ATOM 492 C C . THR A 1 71 ? -5.398 -8.910 -2.278 1.00 85.44 71 THR A C 1
ATOM 494 O O . THR A 1 71 ? -5.690 -9.467 -1.220 1.00 85.44 71 THR A O 1
ATOM 497 N N . ARG A 1 72 ? -5.435 -7.577 -2.424 1.00 80.31 72 ARG A N 1
ATOM 498 C CA . ARG A 1 72 ? -5.586 -6.606 -1.323 1.00 80.31 72 ARG A CA 1
ATOM 499 C C . ARG A 1 72 ? -4.548 -6.805 -0.210 1.00 80.31 72 ARG A C 1
ATOM 501 O O . ARG A 1 72 ? -4.825 -6.525 0.957 1.00 80.31 72 ARG A O 1
ATOM 508 N N . ASP A 1 73 ? -3.365 -7.305 -0.569 1.00 79.31 73 ASP A N 1
ATOM 509 C CA . ASP A 1 73 ? -2.258 -7.528 0.361 1.00 79.31 73 ASP A CA 1
ATOM 510 C C . ASP A 1 73 ? -1.094 -6.562 0.068 1.00 79.31 73 ASP A C 1
ATOM 512 O O . ASP A 1 73 ? -0.325 -6.797 -0.869 1.00 79.31 73 ASP A O 1
ATOM 516 N N . PRO A 1 74 ? -0.944 -5.477 0.854 1.00 76.62 74 PRO A N 1
ATOM 517 C CA . PRO A 1 74 ? 0.110 -4.482 0.658 1.00 76.62 74 PRO A CA 1
ATOM 518 C C . PRO A 1 74 ? 1.490 -4.945 1.151 1.00 76.62 74 PRO A C 1
ATOM 520 O O . PRO A 1 74 ? 2.471 -4.233 0.953 1.00 76.62 74 PRO A O 1
ATOM 523 N N . ARG A 1 75 ? 1.604 -6.133 1.767 1.00 77.06 75 ARG A N 1
ATOM 524 C CA . ARG A 1 75 ? 2.880 -6.654 2.296 1.00 77.06 75 ARG A CA 1
ATOM 525 C C . ARG A 1 75 ? 3.905 -6.949 1.209 1.00 77.06 75 ARG A C 1
ATOM 527 O O . ARG A 1 75 ? 5.098 -7.056 1.489 1.00 77.06 75 ARG A O 1
ATOM 534 N N . HIS A 1 76 ? 3.452 -7.131 -0.029 1.00 74.38 76 HIS A N 1
ATOM 535 C CA . HIS A 1 76 ? 4.342 -7.448 -1.130 1.00 74.38 76 HIS A CA 1
ATOM 536 C C . HIS A 1 76 ? 5.127 -6.207 -1.561 1.00 74.38 76 HIS A C 1
ATOM 538 O O . HIS A 1 76 ? 4.552 -5.229 -2.031 1.00 74.38 76 HIS A O 1
ATOM 544 N N . ARG A 1 77 ? 6.452 -6.256 -1.419 1.00 73.69 77 ARG A N 1
ATOM 545 C CA . ARG A 1 77 ? 7.341 -5.148 -1.779 1.00 73.69 77 ARG A CA 1
ATOM 546 C C . ARG A 1 77 ? 7.836 -5.277 -3.210 1.00 73.69 77 ARG A C 1
ATOM 548 O O . ARG A 1 77 ? 7.917 -6.366 -3.775 1.00 73.69 77 ARG A O 1
ATOM 555 N N . ILE A 1 78 ? 8.184 -4.136 -3.789 1.00 73.19 78 ILE A N 1
ATOM 556 C CA . ILE A 1 78 ? 8.829 -4.082 -5.093 1.00 73.19 78 ILE A CA 1
ATOM 557 C C . ILE A 1 78 ? 10.331 -4.230 -4.882 1.00 73.19 78 ILE A C 1
ATOM 559 O O . ILE A 1 78 ? 10.999 -3.296 -4.433 1.00 73.19 78 ILE A O 1
ATOM 563 N N . GLU A 1 79 ? 10.859 -5.394 -5.246 1.00 68.94 79 GLU A N 1
ATOM 564 C CA . GLU A 1 79 ? 12.295 -5.649 -5.317 1.00 68.94 79 GLU A CA 1
ATOM 565 C C . GLU A 1 79 ? 12.810 -5.271 -6.710 1.00 68.94 79 GLU A C 1
ATOM 567 O O . GLU A 1 79 ? 12.583 -5.969 -7.704 1.00 68.94 79 GLU A O 1
ATOM 572 N N . LEU A 1 80 ? 13.498 -4.133 -6.799 1.00 67.00 80 LEU A N 1
ATOM 573 C CA . LEU A 1 80 ? 14.319 -3.828 -7.964 1.00 67.00 80 LEU A CA 1
ATOM 574 C C . LEU A 1 80 ? 15.682 -4.517 -7.812 1.00 67.00 80 LEU A C 1
ATOM 576 O O . LEU A 1 80 ? 16.268 -4.454 -6.729 1.00 67.00 80 LEU A O 1
ATOM 580 N N . PRO A 1 81 ? 16.231 -5.124 -8.879 1.00 63.97 81 PRO A N 1
ATOM 581 C CA . PRO A 1 81 ? 17.622 -5.560 -8.883 1.00 63.97 81 PRO A CA 1
ATOM 582 C C . PRO A 1 81 ? 18.545 -4.384 -8.525 1.00 63.97 81 PRO A C 1
ATOM 584 O O . PRO A 1 81 ? 18.287 -3.271 -8.995 1.00 63.97 81 PRO A O 1
ATOM 587 N N . PRO A 1 82 ? 19.619 -4.595 -7.740 1.00 58.09 82 PRO A N 1
ATOM 588 C CA . PRO A 1 82 ? 20.587 -3.541 -7.475 1.00 58.09 82 PRO A CA 1
ATOM 589 C C . PRO A 1 82 ? 21.172 -3.058 -8.806 1.00 58.09 82 PRO A C 1
ATOM 591 O O . PRO A 1 82 ? 21.838 -3.808 -9.522 1.00 58.09 82 PRO A O 1
ATOM 594 N N . GLY A 1 83 ? 20.870 -1.809 -9.162 1.00 60.12 83 GLY A N 1
ATOM 595 C CA . GLY A 1 83 ? 21.512 -1.135 -10.284 1.00 60.12 83 GLY A CA 1
ATOM 596 C C . GLY A 1 83 ? 23.010 -0.942 -10.012 1.00 60.12 83 GLY A C 1
ATOM 597 O O . GLY A 1 83 ? 23.447 -1.043 -8.861 1.00 60.12 83 GLY A O 1
ATOM 598 N N . PRO A 1 84 ? 23.824 -0.669 -11.046 1.00 59.31 84 PRO A N 1
ATOM 599 C CA . PRO A 1 84 ? 25.241 -0.384 -10.856 1.00 59.31 84 PRO A CA 1
ATOM 600 C C . PRO A 1 84 ? 25.442 0.742 -9.820 1.00 59.31 84 PRO A C 1
ATOM 602 O O . PRO A 1 84 ? 24.707 1.737 -9.849 1.00 59.31 84 PRO A O 1
ATOM 605 N N . PRO A 1 85 ? 26.411 0.600 -8.895 1.00 50.16 85 PRO A N 1
ATOM 606 C CA . PRO A 1 85 ? 26.608 1.553 -7.808 1.00 50.16 85 PRO A CA 1
ATOM 607 C C . PRO A 1 85 ? 26.842 2.965 -8.362 1.00 50.16 85 PRO A C 1
ATOM 609 O O . PRO A 1 85 ? 27.699 3.170 -9.218 1.00 50.16 85 PRO A O 1
ATOM 612 N N . GLY A 1 86 ? 26.060 3.935 -7.879 1.00 55.12 86 GLY A N 1
ATOM 613 C CA . GLY A 1 86 ? 26.186 5.354 -8.239 1.00 55.12 86 GLY A CA 1
ATOM 614 C C . GLY A 1 86 ? 25.201 5.879 -9.289 1.00 55.12 86 GLY A C 1
ATOM 615 O O . GLY A 1 86 ? 25.177 7.085 -9.521 1.00 55.12 86 GLY A O 1
ATOM 616 N N . ARG A 1 87 ? 24.351 5.035 -9.890 1.00 58.75 87 ARG A N 1
ATOM 617 C CA . ARG A 1 87 ? 23.331 5.483 -10.851 1.00 58.75 87 ARG A CA 1
ATOM 618 C C . ARG A 1 87 ? 21.926 5.469 -10.234 1.00 58.75 87 ARG A C 1
ATOM 620 O O . ARG A 1 87 ? 21.290 4.426 -10.115 1.00 58.75 87 ARG A O 1
ATOM 627 N N . GLN A 1 88 ? 21.453 6.646 -9.817 1.00 59.88 88 GLN A N 1
ATOM 628 C CA . GLN A 1 88 ? 20.070 6.851 -9.377 1.00 59.88 88 GLN A CA 1
ATOM 629 C C . GLN A 1 88 ? 19.166 7.074 -10.596 1.00 59.88 88 GLN A C 1
ATOM 631 O O . GLN A 1 88 ? 18.906 8.210 -10.978 1.00 59.88 88 GLN A O 1
ATOM 636 N N . ASP A 1 89 ? 18.707 5.987 -11.214 1.00 74.12 89 ASP A N 1
ATOM 637 C CA . ASP A 1 89 ? 17.730 6.060 -12.306 1.00 74.12 89 ASP A CA 1
ATOM 638 C C . ASP A 1 89 ? 16.355 6.534 -11.772 1.00 74.12 89 ASP A C 1
ATOM 640 O O . ASP A 1 89 ? 15.953 6.198 -10.651 1.00 74.12 89 ASP A O 1
ATOM 644 N N . GLU A 1 90 ? 15.589 7.284 -12.572 1.00 82.31 90 GLU A N 1
ATOM 645 C CA . GLU A 1 90 ? 14.246 7.779 -12.219 1.00 82.31 90 GLU A CA 1
ATOM 646 C C . GLU A 1 90 ? 13.294 6.643 -11.828 1.00 82.31 90 GLU A C 1
ATOM 648 O O . GLU A 1 90 ? 12.443 6.804 -10.953 1.00 82.31 90 GLU A O 1
ATOM 653 N N . VAL A 1 91 ? 13.474 5.474 -12.444 1.00 80.44 91 VAL A N 1
ATOM 654 C CA . VAL A 1 91 ? 12.722 4.250 -12.148 1.00 80.44 91 VAL A CA 1
ATOM 655 C C . VAL A 1 91 ? 12.994 3.764 -10.722 1.00 80.44 91 VAL A C 1
ATOM 657 O O . VAL A 1 91 ? 12.066 3.363 -10.021 1.00 80.44 91 VAL A O 1
ATOM 660 N N . THR A 1 92 ? 14.244 3.832 -10.258 1.00 79.56 92 THR A N 1
ATOM 661 C CA . THR A 1 92 ? 14.611 3.460 -8.884 1.00 79.56 92 THR A CA 1
ATOM 662 C C . THR A 1 92 ? 13.964 4.405 -7.880 1.00 79.56 92 THR A C 1
ATOM 664 O O . THR A 1 92 ? 13.430 3.958 -6.866 1.00 79.56 92 THR A O 1
ATOM 667 N N . ARG A 1 93 ? 13.936 5.708 -8.190 1.00 82.94 93 ARG A N 1
ATOM 668 C CA . ARG A 1 93 ? 13.232 6.703 -7.371 1.00 82.94 93 ARG A CA 1
ATOM 669 C C . ARG A 1 93 ? 11.726 6.431 -7.325 1.00 82.94 93 ARG A C 1
ATOM 671 O O . ARG A 1 93 ? 11.147 6.460 -6.245 1.00 82.94 93 ARG A O 1
ATOM 678 N N . LEU A 1 94 ? 11.109 6.102 -8.462 1.00 85.19 94 LEU A N 1
ATOM 679 C CA . LEU A 1 94 ? 9.691 5.741 -8.533 1.00 85.19 94 LEU A CA 1
ATOM 680 C C . LEU A 1 94 ? 9.370 4.503 -7.686 1.00 85.19 94 LEU A C 1
ATOM 682 O O . LEU A 1 94 ? 8.406 4.514 -6.926 1.00 85.19 94 LEU A O 1
ATOM 686 N N . ALA A 1 95 ? 10.185 3.452 -7.778 1.00 83.50 95 ALA A N 1
ATOM 687 C CA . ALA A 1 95 ? 9.995 2.249 -6.974 1.00 83.50 95 ALA A CA 1
ATOM 688 C C . ALA A 1 95 ? 10.155 2.513 -5.473 1.00 83.50 95 ALA A C 1
ATOM 690 O O . ALA A 1 95 ? 9.400 1.960 -4.677 1.00 83.50 95 ALA A O 1
ATOM 691 N N . ALA A 1 96 ? 11.101 3.374 -5.084 1.00 84.56 96 ALA A N 1
ATOM 692 C CA . ALA A 1 96 ? 11.256 3.797 -3.697 1.00 84.56 96 ALA A CA 1
ATOM 693 C C . ALA A 1 96 ? 10.003 4.535 -3.199 1.00 84.56 96 ALA A C 1
ATOM 695 O O . ALA A 1 96 ? 9.449 4.150 -2.174 1.00 84.56 96 ALA A O 1
ATOM 696 N N . SER A 1 97 ? 9.499 5.516 -3.957 1.00 87.56 97 SER A N 1
ATOM 697 C CA . SER A 1 97 ? 8.251 6.220 -3.627 1.00 87.56 97 SER A CA 1
ATOM 698 C C . SER A 1 97 ? 7.049 5.276 -3.544 1.00 87.56 97 SER A C 1
ATOM 700 O O . SER A 1 97 ? 6.230 5.402 -2.637 1.00 87.56 97 SER A O 1
ATOM 702 N N . PHE A 1 98 ? 6.957 4.295 -4.445 1.00 86.00 98 PHE A N 1
ATOM 703 C CA . PHE A 1 98 ? 5.895 3.291 -4.411 1.00 86.00 98 PHE A CA 1
ATOM 704 C C . PHE A 1 98 ? 5.999 2.398 -3.169 1.00 86.00 98 PHE A C 1
ATOM 706 O O . PHE A 1 98 ? 5.002 2.147 -2.501 1.00 86.00 98 PHE A O 1
ATOM 713 N N . ASN A 1 99 ? 7.206 1.961 -2.805 1.00 87.00 99 ASN A N 1
ATOM 714 C CA . ASN A 1 99 ? 7.430 1.196 -1.581 1.00 87.00 99 ASN A CA 1
ATOM 715 C C . ASN A 1 99 ? 7.096 2.009 -0.318 1.00 87.00 99 ASN A C 1
ATOM 717 O O . ASN A 1 99 ? 6.577 1.427 0.634 1.00 87.00 99 ASN A O 1
ATOM 721 N N . THR A 1 100 ? 7.344 3.322 -0.298 1.00 88.88 100 THR A N 1
ATOM 722 C CA . THR A 1 100 ? 6.896 4.199 0.797 1.00 88.88 100 THR A CA 1
ATOM 723 C C . THR A 1 100 ? 5.373 4.209 0.898 1.00 88.88 100 THR A C 1
ATOM 725 O O . THR A 1 100 ? 4.844 3.879 1.955 1.00 88.88 100 THR A O 1
ATOM 728 N N . MET A 1 101 ? 4.671 4.464 -0.212 1.00 89.75 101 MET A N 1
ATOM 729 C CA . MET A 1 101 ? 3.202 4.434 -0.271 1.00 89.75 101 MET A CA 1
ATOM 730 C C . MET A 1 101 ? 2.632 3.083 0.192 1.00 89.75 101 MET A C 1
ATOM 732 O O . MET A 1 101 ? 1.672 3.041 0.958 1.00 89.75 101 MET A O 1
ATOM 736 N N . LEU A 1 102 ? 3.240 1.965 -0.224 1.00 89.00 102 LEU A N 1
ATOM 737 C CA . LEU A 1 102 ? 2.844 0.633 0.242 1.00 89.00 102 LEU A CA 1
ATOM 738 C C . LEU A 1 102 ? 3.065 0.449 1.746 1.00 89.00 102 LEU A C 1
ATOM 740 O O . LEU A 1 102 ? 2.262 -0.214 2.395 1.00 89.00 102 LEU A O 1
ATOM 744 N N . GLY A 1 103 ? 4.131 1.029 2.301 1.00 88.62 103 GLY A N 1
ATOM 745 C CA . GLY A 1 103 ? 4.385 1.009 3.740 1.00 88.62 103 GLY A CA 1
ATOM 746 C C . GLY A 1 103 ? 3.336 1.781 4.534 1.00 88.62 103 GLY A C 1
ATOM 747 O O . GLY A 1 103 ? 2.829 1.264 5.525 1.00 88.62 103 GLY A O 1
ATOM 748 N N . GLU A 1 104 ? 2.964 2.971 4.068 1.00 89.19 104 GLU A N 1
ATOM 749 C CA . GLU A 1 104 ? 1.892 3.769 4.674 1.00 89.19 104 GLU A CA 1
ATOM 750 C C . GLU A 1 104 ? 0.541 3.046 4.592 1.00 89.19 104 GLU A C 1
ATOM 752 O O . GLU A 1 104 ? -0.185 2.957 5.584 1.00 89.19 104 GLU A O 1
ATOM 757 N N . LEU A 1 105 ? 0.232 2.441 3.441 1.00 89.62 105 LEU A N 1
ATOM 758 C CA . LEU A 1 105 ? -0.981 1.645 3.256 1.00 89.62 105 LEU A CA 1
ATOM 759 C C . LEU A 1 105 ? -1.008 0.413 4.172 1.00 89.62 105 LEU A C 1
ATOM 761 O O . LEU A 1 105 ? -2.033 0.121 4.788 1.00 89.62 105 LEU A O 1
ATOM 765 N N . GLU A 1 106 ? 0.107 -0.311 4.284 1.00 89.00 106 GLU A N 1
ATOM 766 C CA . GLU A 1 106 ? 0.248 -1.453 5.190 1.00 89.00 106 GLU A CA 1
ATOM 767 C C . GLU A 1 106 ? 0.011 -1.033 6.644 1.00 89.00 106 GLU A C 1
ATOM 769 O O . GLU A 1 106 ? -0.746 -1.695 7.362 1.00 89.00 106 GLU A O 1
ATOM 774 N N . GLN A 1 107 ? 0.599 0.090 7.062 1.00 89.38 107 GLN A N 1
ATOM 775 C CA . GLN A 1 107 ? 0.415 0.633 8.400 1.00 89.38 107 GLN A CA 1
ATOM 776 C C . GLN A 1 107 ? -1.053 0.993 8.648 1.00 89.38 107 GLN A C 1
ATOM 778 O O . GLN A 1 107 ? -1.621 0.512 9.630 1.00 89.38 107 GLN A O 1
ATOM 783 N N . SER A 1 108 ? -1.689 1.735 7.739 1.00 88.19 108 SER A N 1
ATOM 784 C CA . SER A 1 108 ? -3.103 2.123 7.836 1.00 88.19 108 SER A CA 1
ATOM 785 C C . SER A 1 108 ? -4.033 0.907 7.941 1.00 88.19 108 SER A C 1
ATOM 787 O O . SER A 1 108 ? -4.804 0.787 8.896 1.00 88.19 108 SER A O 1
ATOM 789 N N . VAL A 1 109 ? -3.888 -0.077 7.044 1.00 88.12 109 VAL A N 1
ATOM 790 C CA . VAL A 1 109 ? -4.689 -1.314 7.073 1.00 88.12 109 VAL A CA 1
ATOM 791 C C . VAL A 1 109 ? -4.440 -2.109 8.357 1.00 88.12 109 VAL A C 1
ATOM 793 O O . VAL A 1 109 ? -5.370 -2.691 8.922 1.00 88.12 109 VAL A O 1
ATOM 796 N N . SER A 1 110 ? -3.197 -2.156 8.843 1.00 89.50 110 SER A N 1
ATOM 797 C CA . SER A 1 110 ? -2.873 -2.857 10.089 1.00 89.50 110 SER A CA 1
ATOM 798 C C . SER A 1 110 ? -3.510 -2.190 11.312 1.00 89.50 110 SER A C 1
ATOM 800 O O . SER A 1 110 ? -4.035 -2.896 12.175 1.00 89.50 110 SER A O 1
ATOM 802 N N . SER A 1 111 ? -3.527 -0.855 11.358 1.00 88.31 111 SER A N 1
ATOM 803 C CA . SER A 1 111 ? -4.172 -0.070 12.411 1.00 88.31 111 SER A CA 1
ATOM 804 C C . SER A 1 111 ? -5.686 -0.261 12.393 1.00 88.31 111 SER A C 1
ATOM 806 O O . SER A 1 111 ? -6.261 -0.570 13.432 1.00 88.31 111 SER A O 1
ATOM 808 N N . GLN A 1 112 ? -6.320 -0.206 11.216 1.00 89.06 112 GLN A N 1
ATOM 809 C CA . GLN A 1 112 ? -7.754 -0.478 11.065 1.00 89.06 112 GLN A CA 1
ATOM 810 C C . GLN A 1 112 ? -8.128 -1.883 11.558 1.00 89.06 112 GLN A C 1
ATOM 812 O O . GLN A 1 112 ? -9.090 -2.047 12.305 1.00 89.06 112 GLN A O 1
ATOM 817 N N . ARG A 1 113 ? -7.353 -2.914 11.191 1.00 89.94 113 ARG A N 1
ATOM 818 C CA . ARG A 1 113 ? -7.599 -4.292 11.659 1.00 89.94 113 ARG A CA 1
ATOM 819 C C . ARG A 1 113 ? -7.481 -4.418 13.174 1.00 89.94 113 ARG A C 1
ATOM 821 O O . ARG A 1 113 ? -8.269 -5.144 13.773 1.00 89.94 113 ARG A O 1
ATOM 828 N N . ARG A 1 114 ? -6.503 -3.736 13.776 1.00 89.81 114 ARG A N 1
ATOM 829 C CA . ARG A 1 114 ? -6.293 -3.733 15.228 1.00 89.81 114 ARG A CA 1
ATOM 830 C C . ARG A 1 114 ? -7.453 -3.048 15.943 1.00 89.81 114 ARG A C 1
ATOM 832 O O . ARG A 1 114 ? -8.043 -3.663 16.816 1.00 89.81 114 ARG A O 1
ATOM 839 N N . LEU A 1 115 ? -7.869 -1.873 15.466 1.00 89.12 115 LEU A N 1
ATOM 840 C CA . LEU A 1 115 ? -9.035 -1.154 15.981 1.00 89.12 115 LEU A CA 1
ATOM 841 C C . LEU A 1 115 ? -10.305 -2.015 15.940 1.00 89.12 115 LEU A C 1
ATOM 843 O O . LEU A 1 115 ? -11.021 -2.110 16.930 1.00 89.12 115 LEU A O 1
ATOM 847 N N . VAL A 1 116 ? -10.570 -2.688 14.814 1.00 90.44 116 VAL A N 1
ATOM 848 C CA . VAL A 1 116 ? -11.734 -3.582 14.679 1.00 90.44 116 VAL A CA 1
ATOM 849 C C . VAL A 1 116 ? -11.646 -4.770 15.640 1.00 90.44 116 VAL A C 1
ATOM 851 O O . VAL A 1 116 ? -12.661 -5.159 16.223 1.00 90.44 116 VAL A O 1
ATOM 854 N N . ALA A 1 117 ? -10.461 -5.361 15.804 1.00 91.31 117 ALA A N 1
ATOM 855 C CA . ALA A 1 117 ? -10.256 -6.469 16.730 1.00 91.31 117 ALA A CA 1
ATOM 856 C C . ALA A 1 117 ? -10.473 -6.029 18.185 1.00 91.31 117 ALA A C 1
ATOM 858 O O . ALA A 1 117 ? -11.234 -6.677 18.905 1.00 91.31 117 ALA A O 1
ATOM 859 N N . ASP A 1 118 ? -9.877 -4.906 18.581 1.00 89.94 118 ASP A N 1
ATOM 860 C CA . ASP A 1 118 ? -9.977 -4.344 19.927 1.00 89.94 118 ASP A CA 1
ATOM 861 C C . ASP A 1 118 ? -11.429 -3.960 20.238 1.00 89.94 118 ASP A C 1
ATOM 863 O O . ASP A 1 118 ? -11.992 -4.427 21.225 1.00 89.94 118 ASP A O 1
ATOM 867 N N . ALA A 1 119 ? -12.105 -3.251 19.329 1.00 90.44 119 ALA A N 1
ATOM 868 C CA . ALA A 1 119 ? -13.526 -2.931 19.464 1.00 90.44 119 ALA A CA 1
ATOM 869 C C . ALA A 1 119 ? -14.399 -4.192 19.585 1.00 90.44 119 ALA A C 1
ATOM 871 O O . ALA A 1 119 ? -15.315 -4.250 20.404 1.00 90.44 119 ALA A O 1
ATOM 872 N N . SER A 1 120 ? -14.109 -5.238 18.804 1.00 91.81 120 SER A N 1
ATOM 873 C CA . SER A 1 120 ? -14.847 -6.506 18.885 1.00 91.81 120 SER A CA 1
ATOM 874 C C . SER A 1 120 ? -14.667 -7.196 20.240 1.00 91.81 120 SER A C 1
ATOM 876 O O . SER A 1 120 ? -15.604 -7.827 20.739 1.00 91.81 120 SER A O 1
ATOM 878 N N . HIS A 1 121 ? -13.475 -7.102 20.831 1.00 92.38 121 HIS A N 1
ATOM 879 C CA . HIS A 1 121 ? -13.187 -7.644 22.155 1.00 92.38 121 HIS A CA 1
ATOM 880 C C . HIS A 1 121 ? -13.874 -6.838 23.259 1.00 92.38 121 HIS A C 1
ATOM 882 O O . HIS A 1 121 ? -14.593 -7.431 24.068 1.00 92.38 121 HIS A O 1
ATOM 888 N N . GLU A 1 122 ? -13.733 -5.513 23.237 1.00 90.62 122 GLU A N 1
ATOM 889 C CA . GLU A 1 122 ? -14.321 -4.612 24.232 1.00 90.62 122 GLU A CA 1
ATOM 890 C C . GLU A 1 122 ? -15.853 -4.629 24.198 1.00 90.62 122 GLU A C 1
ATOM 892 O O . GLU A 1 122 ? -16.486 -4.589 25.246 1.00 90.62 122 GLU A O 1
ATOM 897 N N . LEU A 1 123 ? -16.486 -4.799 23.030 1.00 92.94 123 LEU A N 1
ATOM 898 C CA . LEU A 1 123 ? -17.949 -4.896 22.924 1.00 92.94 123 LEU A CA 1
ATOM 899 C C . LEU A 1 123 ? -18.508 -6.258 23.360 1.00 92.94 123 LEU A C 1
ATOM 901 O O . LEU A 1 123 ? -19.647 -6.343 23.831 1.00 92.94 123 LEU A O 1
ATOM 905 N N . ARG A 1 124 ? -17.746 -7.351 23.223 1.00 91.81 124 ARG A N 1
ATOM 906 C CA . ARG A 1 124 ? -18.241 -8.706 23.535 1.00 91.81 124 ARG A CA 1
ATOM 907 C C . ARG A 1 124 ? -18.607 -8.857 25.011 1.00 91.81 124 ARG A C 1
ATOM 909 O O . ARG A 1 124 ? -19.621 -9.488 25.325 1.00 91.81 124 ARG A O 1
ATOM 916 N N . THR A 1 125 ? -17.800 -8.299 25.905 1.00 92.44 125 THR A N 1
ATOM 917 C CA . THR A 1 125 ? -17.997 -8.376 27.359 1.00 92.44 125 THR A CA 1
ATOM 918 C C . THR A 1 125 ? -19.311 -7.719 27.813 1.00 92.44 125 THR A C 1
ATOM 920 O O . THR A 1 125 ? -20.160 -8.435 28.363 1.00 92.44 125 THR A O 1
ATOM 923 N N . PRO A 1 126 ? -19.565 -6.421 27.544 1.00 89.06 126 PRO A N 1
ATOM 924 C CA . PRO A 1 126 ? -20.800 -5.764 27.948 1.00 89.06 126 PRO A CA 1
ATOM 925 C C . PRO A 1 126 ? -22.020 -6.348 27.229 1.00 89.06 126 PRO A C 1
ATOM 927 O O . PRO A 1 126 ? -23.060 -6.516 27.861 1.00 89.06 126 PRO A O 1
ATOM 930 N N . LEU A 1 127 ? -21.913 -6.768 25.960 1.00 91.94 127 LEU A N 1
ATOM 931 C CA . LEU A 1 127 ? -23.018 -7.445 25.262 1.00 91.94 127 LEU A CA 1
ATOM 932 C C . LEU A 1 127 ? -23.389 -8.787 25.909 1.00 91.94 127 LEU A C 1
ATOM 934 O O . LEU A 1 127 ? -24.573 -9.105 26.042 1.00 91.94 127 LEU A O 1
ATOM 938 N N . THR A 1 128 ? -22.400 -9.562 26.358 1.00 92.25 128 THR A N 1
ATOM 939 C CA . THR A 1 128 ? -22.643 -10.823 27.076 1.00 92.25 128 THR A CA 1
ATOM 940 C C . THR A 1 128 ? -23.324 -10.566 28.423 1.00 92.25 128 THR A C 1
ATOM 942 O O . THR A 1 128 ? -24.276 -11.268 28.783 1.00 92.25 128 THR A O 1
ATOM 945 N N . ALA A 1 129 ? -22.898 -9.529 29.149 1.00 89.50 129 ALA A N 1
ATOM 946 C CA . ALA A 1 129 ? -23.527 -9.124 30.404 1.00 89.50 129 ALA A CA 1
ATOM 947 C C . ALA A 1 129 ? -24.966 -8.619 30.192 1.00 89.50 129 ALA A C 1
ATOM 949 O O . ALA A 1 129 ? -25.870 -8.993 30.944 1.00 89.50 129 ALA A O 1
ATOM 950 N N . LEU A 1 130 ? -25.205 -7.821 29.146 1.00 91.00 130 LEU A N 1
ATOM 951 C CA . LEU A 1 130 ? -26.537 -7.352 28.762 1.00 91.00 130 LEU A CA 1
ATOM 952 C C . LEU A 1 130 ? -27.464 -8.524 28.449 1.00 91.00 130 LEU A C 1
ATOM 954 O O . LEU A 1 130 ? -28.550 -8.615 29.020 1.00 91.00 130 LEU A O 1
ATOM 958 N N . ARG A 1 131 ? -27.012 -9.463 2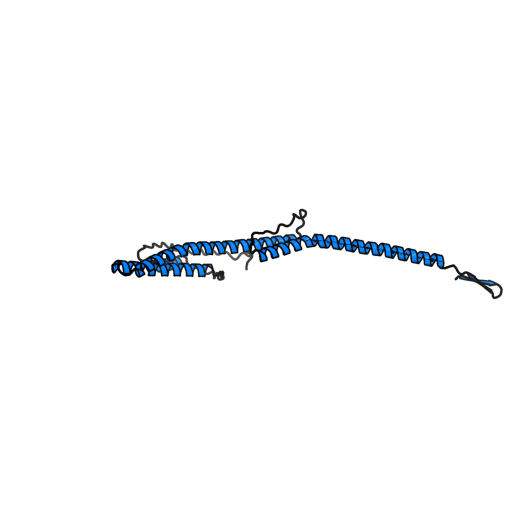7.613 1.00 91.44 131 ARG A N 1
ATOM 959 C CA . ARG A 1 131 ? -27.763 -10.681 27.298 1.00 91.44 131 ARG A CA 1
ATOM 960 C C . ARG A 1 131 ? -28.110 -11.466 28.560 1.00 91.44 131 ARG A C 1
ATOM 962 O O . ARG A 1 131 ? -29.269 -11.814 28.755 1.00 91.44 131 ARG A O 1
ATOM 969 N N . THR A 1 132 ? -27.134 -11.701 29.434 1.00 90.56 132 THR A N 1
ATOM 970 C CA . THR A 1 132 ? -27.343 -12.459 30.677 1.00 90.56 132 THR A CA 1
ATOM 971 C C . THR A 1 132 ? -28.386 -11.793 31.581 1.00 90.56 132 THR A C 1
ATOM 973 O O . THR A 1 132 ? -29.291 -12.464 32.074 1.00 90.56 132 THR A O 1
ATOM 976 N N . ASN A 1 133 ? -28.317 -10.469 31.761 1.00 87.31 133 ASN A N 1
ATOM 977 C CA . ASN A 1 133 ? -29.291 -9.730 32.572 1.00 87.31 133 ASN A CA 1
ATOM 978 C C . ASN A 1 133 ? -30.691 -9.707 31.935 1.00 87.31 133 ASN A C 1
ATOM 980 O O . ASN A 1 133 ? -31.688 -9.843 32.646 1.00 87.31 133 ASN A O 1
ATOM 984 N N . ALA A 1 134 ? -30.780 -9.579 30.609 1.00 88.69 134 ALA A N 1
ATOM 985 C CA . ALA A 1 134 ? -32.047 -9.645 29.883 1.00 88.69 134 ALA A CA 1
ATOM 986 C C . ALA A 1 134 ? -32.694 -11.034 30.002 1.00 88.69 134 ALA A C 1
ATOM 988 O O . ALA A 1 134 ? -33.880 -11.139 30.310 1.00 88.69 134 ALA A O 1
ATOM 989 N N . GLU A 1 135 ? -31.911 -12.105 29.844 1.00 89.38 135 GLU A N 1
ATOM 990 C CA . GLU A 1 135 ? -32.380 -13.478 30.041 1.00 89.38 135 GLU A CA 1
ATOM 991 C C . GLU A 1 135 ? -32.814 -13.743 31.493 1.00 89.38 135 GLU A C 1
ATOM 993 O O . GLU A 1 135 ? -33.749 -14.509 31.730 1.00 89.38 135 GLU A O 1
ATOM 998 N N . LEU A 1 136 ? -32.153 -13.127 32.480 1.00 87.56 136 LEU A N 1
ATOM 999 C CA . LEU A 1 136 ? -32.554 -13.219 33.884 1.00 87.56 136 LEU A CA 1
ATOM 1000 C C . LEU A 1 136 ? -33.941 -12.594 34.095 1.00 87.56 136 LEU A C 1
ATOM 1002 O O . LEU A 1 136 ? -34.811 -13.220 34.696 1.00 87.56 136 LEU A O 1
ATOM 1006 N N . LEU A 1 137 ? -34.162 -11.392 33.555 1.00 86.50 137 LEU A N 1
ATOM 1007 C CA . LEU A 1 137 ? -35.444 -10.688 33.641 1.00 86.50 137 LEU A CA 1
ATOM 1008 C C . LEU A 1 137 ? -36.571 -11.415 32.896 1.00 86.50 137 LEU A C 1
ATOM 1010 O O . LEU A 1 137 ? -37.693 -11.457 33.400 1.00 86.50 137 LEU A O 1
ATOM 1014 N N . ALA A 1 138 ? -36.274 -12.015 31.740 1.00 86.69 138 ALA A N 1
ATOM 1015 C CA . ALA A 1 138 ? -37.242 -12.763 30.938 1.00 86.69 138 ALA A CA 1
ATOM 1016 C C . ALA A 1 138 ? -37.760 -14.029 31.642 1.00 86.69 138 ALA A C 1
ATOM 1018 O O . ALA A 1 138 ? -38.899 -14.427 31.418 1.00 86.69 138 ALA A O 1
ATOM 1019 N N . ARG A 1 139 ? -36.960 -14.643 32.529 1.00 84.88 139 ARG A N 1
ATOM 1020 C CA . ARG A 1 139 ? -37.373 -15.820 33.318 1.00 84.88 139 ARG A CA 1
ATOM 1021 C C . ARG A 1 139 ? -38.348 -15.495 34.461 1.00 84.88 139 ARG A C 1
ATOM 1023 O O . ARG A 1 139 ? -38.810 -16.429 35.105 1.00 84.88 139 ARG A O 1
ATOM 1030 N N . GLY A 1 140 ? -38.665 -14.212 34.684 1.00 66.25 140 GLY A N 1
ATOM 1031 C CA . GLY A 1 140 ? -39.926 -13.700 35.248 1.00 66.25 140 GLY A CA 1
ATOM 1032 C C . GLY A 1 140 ? -40.292 -14.065 36.691 1.00 66.25 140 GLY A C 1
ATOM 1033 O O . GLY A 1 140 ? -40.424 -13.175 37.527 1.00 66.25 140 GLY A O 1
ATOM 1034 N N . ASP A 1 141 ? -40.432 -15.352 36.992 1.00 66.12 141 ASP A N 1
ATOM 1035 C CA . ASP A 1 141 ? -41.294 -15.849 38.073 1.00 66.12 141 ASP A CA 1
ATOM 1036 C C . ASP A 1 141 ? -40.546 -16.204 39.368 1.00 66.12 141 ASP A C 1
ATOM 1038 O O . ASP A 1 141 ? -41.153 -16.586 40.365 1.00 66.12 141 ASP A O 1
ATOM 1042 N N . ARG A 1 142 ? -39.212 -16.083 39.383 1.00 73.25 142 ARG A N 1
ATOM 1043 C CA . ARG A 1 142 ? -38.356 -16.437 40.538 1.00 73.25 142 ARG A CA 1
ATOM 1044 C C . ARG A 1 142 ? -37.549 -15.272 41.116 1.00 73.25 142 ARG A C 1
ATOM 1046 O O . ARG A 1 142 ? -36.714 -15.490 41.990 1.00 73.25 142 ARG A O 1
ATOM 1053 N N . LEU A 1 143 ? -37.749 -14.050 40.622 1.00 81.38 143 LEU A N 1
ATOM 1054 C CA . LEU A 1 143 ? -36.988 -12.876 41.055 1.00 81.38 143 LEU A CA 1
ATOM 1055 C C . LEU A 1 143 ? -37.778 -12.057 42.075 1.00 81.38 143 LEU A C 1
ATOM 1057 O O . LEU A 1 143 ? -38.922 -11.680 41.840 1.00 81.38 143 LEU A O 1
ATOM 1061 N N . THR A 1 144 ? -37.133 -11.709 43.184 1.00 87.06 144 THR A N 1
ATOM 1062 C CA . THR A 1 144 ? -37.666 -10.712 44.120 1.00 87.06 144 THR A CA 1
ATOM 1063 C C . THR A 1 144 ? -37.676 -9.316 43.471 1.00 87.06 144 THR A C 1
ATOM 1065 O O . THR A 1 144 ? -36.864 -9.055 42.574 1.00 87.06 144 THR A O 1
ATOM 1068 N N . PRO A 1 145 ? -38.524 -8.375 43.934 1.00 85.81 145 PRO A N 1
ATOM 1069 C CA . PRO A 1 145 ? -38.553 -7.003 43.415 1.00 85.81 145 PRO A CA 1
ATOM 1070 C C . PRO A 1 145 ? -37.167 -6.340 43.397 1.00 85.81 145 PRO A C 1
ATOM 1072 O O . PRO A 1 145 ? -36.755 -5.776 42.385 1.00 85.81 145 PRO A O 1
ATOM 1075 N N . ALA A 1 146 ? -36.387 -6.529 44.467 1.00 86.19 146 ALA A N 1
ATO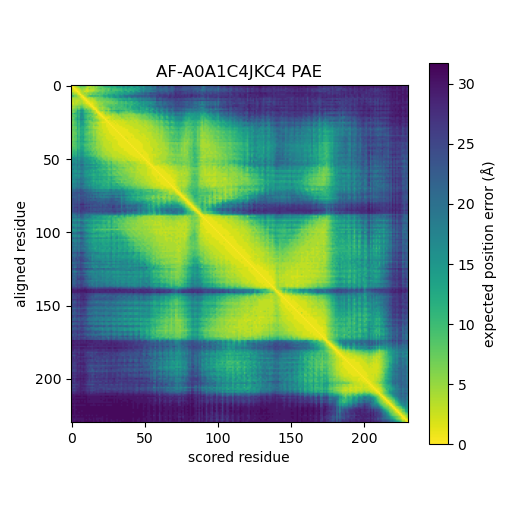M 1076 C CA . ALA A 1 146 ? -35.029 -6.003 44.583 1.00 86.19 146 ALA A CA 1
ATOM 1077 C C . ALA A 1 146 ? -34.037 -6.630 43.581 1.00 86.19 146 ALA A C 1
ATOM 1079 O O . ALA A 1 146 ? -33.103 -5.966 43.133 1.00 86.19 146 ALA A O 1
ATOM 1080 N N . GLN A 1 147 ? -34.199 -7.910 43.224 1.00 85.56 147 GLN A N 1
ATOM 1081 C CA . GLN A 1 147 ? -33.374 -8.547 42.188 1.00 85.56 147 GLN A CA 1
ATOM 1082 C C . GLN A 1 147 ? -33.738 -8.038 40.792 1.00 85.56 147 GLN A C 1
ATOM 1084 O O . GLN A 1 147 ? -32.847 -7.826 39.969 1.00 85.56 147 GLN A O 1
ATOM 1089 N N . ARG A 1 148 ? -35.030 -7.800 40.539 1.00 86.75 148 ARG A N 1
ATOM 1090 C CA . ARG A 1 148 ? -35.522 -7.244 39.274 1.00 86.75 148 ARG A CA 1
ATOM 1091 C C . ARG A 1 148 ? -34.985 -5.833 39.037 1.00 86.75 148 ARG A C 1
ATOM 1093 O O . ARG A 1 148 ? -34.491 -5.549 37.952 1.00 86.75 148 ARG A O 1
ATOM 1100 N N . GLU A 1 149 ? -35.007 -4.993 40.068 1.00 87.56 149 GLU A N 1
ATOM 1101 C CA . GLU A 1 149 ? -34.479 -3.625 40.027 1.00 87.56 149 GLU A CA 1
ATOM 1102 C C . GLU A 1 149 ? -32.953 -3.586 39.849 1.00 87.56 149 GLU A C 1
ATOM 1104 O O . GLU A 1 149 ? -32.417 -2.794 39.073 1.00 87.56 149 GLU A O 1
ATOM 1109 N N . ARG A 1 150 ? -32.227 -4.509 40.492 1.00 86.06 150 ARG A N 1
ATOM 1110 C CA . ARG A 1 150 ? -30.784 -4.665 40.260 1.00 86.06 150 ARG A CA 1
ATOM 1111 C C . ARG A 1 150 ? -30.466 -5.073 38.821 1.00 86.06 150 ARG A C 1
ATOM 1113 O O . ARG A 1 150 ? -29.542 -4.509 38.236 1.00 86.06 150 ARG A O 1
ATOM 1120 N N . ALA A 1 151 ? -31.215 -6.020 38.255 1.00 85.19 151 ALA A N 1
ATOM 1121 C CA . ALA A 1 151 ? -31.013 -6.491 36.886 1.00 85.19 151 ALA A CA 1
ATOM 1122 C C . ALA A 1 151 ? -31.377 -5.422 35.837 1.00 85.19 151 ALA A C 1
ATOM 1124 O O . ALA A 1 151 ? -30.620 -5.224 34.887 1.00 85.19 151 ALA A O 1
ATOM 1125 N N . SER A 1 152 ? -32.468 -4.670 36.026 1.00 86.62 152 SER A N 1
ATOM 1126 C CA . SER A 1 152 ? -32.817 -3.545 35.145 1.00 86.62 152 SER A CA 1
ATOM 1127 C C . SER A 1 152 ? -31.806 -2.397 35.249 1.00 86.62 152 SER A C 1
ATOM 1129 O O . SER A 1 152 ? -31.387 -1.846 34.231 1.00 86.62 152 SER A O 1
ATOM 1131 N N . GLY A 1 153 ? -31.326 -2.087 36.458 1.00 87.50 153 GLY A N 1
ATOM 1132 C CA . GLY A 1 153 ? -30.245 -1.124 36.665 1.00 87.50 153 GLY A CA 1
ATOM 1133 C C . GLY A 1 153 ? -28.928 -1.557 36.010 1.00 87.50 153 GLY A C 1
ATOM 1134 O O . GLY A 1 153 ? -28.217 -0.723 35.446 1.00 87.50 153 GLY A O 1
ATOM 1135 N N . ALA A 1 154 ? -28.607 -2.856 36.045 1.00 86.19 154 ALA A N 1
ATOM 1136 C CA . ALA A 1 154 ? -27.443 -3.420 35.363 1.00 86.19 154 ALA A CA 1
ATOM 1137 C C . ALA A 1 154 ? -27.565 -3.332 33.833 1.00 86.19 154 ALA A C 1
ATOM 1139 O O . ALA A 1 154 ? -26.601 -2.930 33.185 1.00 86.19 154 ALA A O 1
ATOM 1140 N N . LEU A 1 155 ? -28.747 -3.606 33.265 1.00 89.25 155 LEU A N 1
ATOM 1141 C CA . LEU A 1 155 ? -29.015 -3.383 31.839 1.00 89.25 155 LEU A CA 1
ATOM 1142 C C . LEU A 1 155 ? -28.821 -1.919 31.440 1.00 89.25 155 LEU A C 1
ATOM 1144 O O . LEU A 1 155 ? -28.129 -1.632 30.468 1.00 89.25 155 LEU A O 1
ATOM 1148 N N . GLY A 1 156 ? -29.386 -0.986 32.210 1.00 87.62 156 GLY A N 1
ATOM 1149 C CA . GLY A 1 156 ? -29.245 0.442 31.931 1.00 87.62 156 GLY A CA 1
ATOM 1150 C C . GLY A 1 156 ? -27.789 0.918 31.959 1.00 87.62 156 GLY A C 1
ATOM 1151 O O . GLY A 1 156 ? -27.405 1.753 31.143 1.00 87.62 156 GLY A O 1
ATOM 1152 N N . ARG A 1 157 ? -26.963 0.377 32.869 1.00 87.88 157 ARG A N 1
ATOM 1153 C CA . ARG A 1 157 ? -25.514 0.649 32.892 1.00 87.88 157 ARG A CA 1
ATOM 1154 C C . ARG A 1 157 ? -24.807 0.074 31.666 1.00 87.88 157 ARG A C 1
ATOM 1156 O O . ARG A 1 157 ? -24.102 0.824 31.004 1.00 87.88 157 ARG A O 1
ATOM 1163 N N . GLY A 1 158 ? -25.054 -1.192 31.330 1.00 88.69 158 GLY A N 1
ATOM 1164 C CA . GLY A 1 158 ? -24.418 -1.835 30.177 1.00 88.69 158 GLY A CA 1
ATOM 1165 C C . GLY A 1 158 ? -24.774 -1.173 28.841 1.00 88.69 158 GLY A C 1
ATOM 1166 O O . GLY A 1 158 ? -23.918 -1.057 27.974 1.00 88.69 158 GLY A O 1
ATOM 1167 N N . ILE A 1 159 ? -26.006 -0.673 28.676 1.00 91.25 159 ILE A N 1
ATOM 1168 C CA . ILE A 1 159 ? -26.396 0.073 27.467 1.00 91.25 159 ILE A CA 1
ATOM 1169 C C . ILE A 1 159 ? -25.594 1.373 27.358 1.00 91.25 159 ILE A C 1
ATOM 1171 O O . ILE A 1 159 ? -25.080 1.671 26.287 1.00 91.25 159 ILE A O 1
ATOM 1175 N N . ARG A 1 160 ? -25.447 2.131 28.455 1.00 89.75 160 ARG A N 1
ATOM 1176 C CA . ARG A 1 160 ? -24.638 3.363 28.452 1.00 89.75 160 ARG A CA 1
ATOM 1177 C C . ARG A 1 160 ? -23.174 3.092 28.123 1.00 89.75 160 ARG A C 1
ATOM 1179 O O . ARG A 1 160 ? -22.580 3.867 27.386 1.00 89.75 160 ARG A O 1
ATOM 1186 N N . GLU A 1 161 ? -22.623 2.002 28.645 1.00 89.50 161 GLU A N 1
ATOM 1187 C CA . GLU A 1 161 ? -21.250 1.575 28.372 1.00 89.50 161 GLU A CA 1
ATOM 1188 C C . GLU A 1 161 ? -21.045 1.234 26.890 1.00 89.50 161 GLU A C 1
ATOM 1190 O O . GLU A 1 161 ? -20.144 1.777 26.259 1.00 89.50 161 GLU A O 1
ATOM 1195 N N . VAL A 1 162 ? -21.937 0.434 26.292 1.00 92.00 162 VAL A N 1
ATOM 1196 C CA . VAL A 1 162 ? -21.889 0.122 24.851 1.00 92.00 162 VAL A CA 1
ATOM 1197 C C . VAL A 1 162 ? -22.050 1.381 23.996 1.00 92.00 162 VAL A C 1
ATOM 1199 O O . VAL A 1 162 ? -21.316 1.548 23.027 1.00 92.00 162 VAL A O 1
ATOM 1202 N N . THR A 1 163 ? -22.971 2.283 24.346 1.00 90.44 163 THR A N 1
ATOM 1203 C CA . THR A 1 163 ? -23.127 3.561 23.633 1.00 90.44 163 THR A CA 1
ATOM 1204 C C . THR A 1 163 ? -21.857 4.410 23.707 1.00 90.44 163 THR A C 1
ATOM 1206 O O . THR A 1 163 ? -21.486 5.013 22.704 1.00 90.44 163 THR A O 1
ATOM 1209 N N . GLY A 1 164 ? -21.180 4.438 24.861 1.00 89.19 164 GLY A N 1
ATOM 1210 C CA . GLY A 1 164 ? -19.880 5.095 25.023 1.00 89.19 164 GLY A CA 1
ATOM 1211 C C . GLY A 1 164 ? -18.828 4.510 24.083 1.00 89.19 164 GLY A C 1
ATOM 1212 O O . GLY A 1 164 ? -18.311 5.228 23.238 1.00 89.19 164 GLY A O 1
ATOM 1213 N N . LEU A 1 165 ? -18.621 3.190 24.130 1.00 90.06 165 LEU A N 1
ATOM 1214 C CA . LEU A 1 165 ? -17.658 2.493 23.265 1.00 90.06 165 LEU A CA 1
ATOM 1215 C C . LEU A 1 165 ? -17.926 2.708 21.765 1.00 90.06 165 LEU A C 1
ATOM 1217 O O . LEU A 1 165 ? -16.995 2.822 20.972 1.00 90.06 165 LEU A O 1
ATOM 1221 N N . VAL A 1 166 ? -19.197 2.756 21.354 1.00 90.88 166 VAL A N 1
ATOM 1222 C CA . VAL A 1 166 ? -19.570 3.034 19.957 1.00 90.88 166 VAL A CA 1
ATOM 1223 C C . VAL A 1 166 ? -19.247 4.477 19.572 1.00 90.88 166 VAL A C 1
ATOM 1225 O O . VAL A 1 166 ? -18.760 4.702 18.466 1.00 90.88 166 VAL A O 1
ATOM 1228 N N . ASN A 1 167 ? -19.492 5.446 20.457 1.00 89.56 167 ASN A N 1
ATOM 1229 C CA . ASN A 1 167 ? -19.121 6.838 20.207 1.00 89.56 167 ASN A CA 1
ATOM 1230 C C . ASN A 1 167 ? -17.604 6.995 20.097 1.00 89.56 167 ASN A C 1
ATOM 1232 O O . ASN A 1 167 ? -17.149 7.611 19.137 1.00 89.56 167 ASN A O 1
ATOM 1236 N N . ASP A 1 168 ? -16.844 6.368 20.998 1.00 88.50 168 ASP A N 1
ATOM 1237 C CA . ASP A 1 168 ? -15.380 6.374 20.960 1.00 88.50 168 ASP A CA 1
ATOM 1238 C C . ASP A 1 168 ? -14.875 5.784 19.632 1.00 88.50 168 ASP A C 1
ATOM 1240 O O . ASP A 1 168 ? -13.994 6.342 18.983 1.00 88.50 168 ASP A O 1
ATOM 1244 N N . LEU A 1 169 ? -15.483 4.689 19.155 1.00 88.62 169 LEU A N 1
ATOM 1245 C CA . LEU A 1 169 ? -15.131 4.091 17.865 1.00 88.62 169 LEU A CA 1
ATOM 1246 C C . LEU A 1 169 ? -15.464 5.005 16.674 1.00 88.62 169 LEU A C 1
ATOM 1248 O O . LEU A 1 169 ? -14.691 5.056 15.720 1.00 88.62 169 LEU A O 1
ATOM 1252 N N . ILE A 1 170 ? -16.599 5.712 16.703 1.00 87.25 170 ILE A N 1
ATOM 1253 C CA . ILE A 1 170 ? -16.972 6.688 15.664 1.00 87.25 170 ILE A CA 1
ATOM 1254 C C . ILE A 1 170 ? -16.000 7.871 15.666 1.00 87.25 170 ILE A C 1
ATOM 1256 O O . ILE A 1 170 ? -15.650 8.367 14.597 1.00 87.25 170 ILE A O 1
ATOM 1260 N N . GLU A 1 171 ? -15.560 8.310 16.844 1.00 86.06 171 GLU A N 1
ATOM 1261 C CA . GLU A 1 171 ? -14.569 9.372 16.998 1.00 86.06 171 GLU A CA 1
ATOM 1262 C C . GLU A 1 171 ? -13.202 8.939 16.456 1.00 86.06 171 GLU A C 1
ATOM 1264 O O . GLU A 1 171 ? -12.636 9.650 15.634 1.00 86.06 171 GLU A O 1
ATOM 1269 N N . LEU A 1 172 ? -12.728 7.733 16.791 1.00 84.75 172 LEU A N 1
ATOM 1270 C CA . LEU A 1 172 ? -11.490 7.176 16.228 1.00 84.75 172 LEU A CA 1
ATOM 1271 C C . LEU A 1 172 ? -11.567 6.898 14.719 1.00 84.75 172 LEU A C 1
ATOM 1273 O O . LEU A 1 172 ? -10.546 6.938 14.037 1.00 84.75 172 LEU A O 1
ATOM 1277 N N . ALA A 1 173 ? -12.745 6.560 14.191 1.00 82.06 173 ALA A N 1
ATOM 1278 C CA . ALA A 1 173 ? -12.936 6.287 12.766 1.00 82.06 173 ALA A CA 1
ATOM 1279 C C . ALA A 1 173 ? -13.036 7.562 11.915 1.00 82.06 173 ALA A C 1
ATOM 1281 O O . ALA A 1 173 ? -12.921 7.488 10.688 1.00 82.06 173 ALA A O 1
ATOM 1282 N N . ARG A 1 174 ? -13.270 8.723 12.535 1.00 80.44 174 ARG A N 1
ATOM 1283 C CA . ARG A 1 174 ? -13.181 10.009 11.849 1.00 80.44 174 ARG A CA 1
ATOM 1284 C C . ARG A 1 174 ? -11.707 10.328 11.621 1.00 80.44 174 ARG A C 1
ATOM 1286 O O . ARG A 1 174 ? -11.034 10.854 12.490 1.00 80.44 174 ARG A O 1
ATOM 1293 N N . ASP A 1 175 ? -11.246 10.055 10.405 1.00 62.06 175 ASP A N 1
ATOM 1294 C CA . ASP A 1 175 ? -9.915 10.420 9.881 1.00 62.06 175 ASP A CA 1
ATOM 1295 C C . ASP A 1 175 ? -9.754 11.944 9.662 1.00 62.06 175 ASP A C 1
ATOM 1297 O O . ASP A 1 175 ? -8.853 12.417 8.973 1.00 62.06 175 ASP A O 1
ATOM 1301 N N . GLU A 1 176 ? -10.676 12.739 10.211 1.00 58.59 176 GLU A N 1
ATOM 1302 C CA . GLU A 1 176 ? -10.559 14.184 10.267 1.00 58.59 176 GLU A CA 1
ATOM 1303 C C . GLU A 1 176 ? -9.707 14.506 11.486 1.00 58.59 176 GLU A C 1
ATOM 1305 O O . GLU A 1 176 ? -10.202 14.560 12.607 1.00 58.59 176 GLU A O 1
ATOM 1310 N N . GLU A 1 177 ? -8.420 14.735 11.266 1.00 57.97 177 GLU A N 1
ATOM 1311 C CA . GLU A 1 177 ? -7.638 15.544 12.185 1.00 57.97 177 GLU A CA 1
ATOM 1312 C C . GLU A 1 177 ? -8.033 16.997 11.878 1.00 57.97 177 GLU A C 1
ATOM 1314 O O . GLU A 1 177 ? -7.570 17.550 10.871 1.00 57.97 177 GLU A O 1
ATOM 1319 N N . PRO A 1 178 ? -8.978 17.619 12.623 1.00 58.91 178 PRO A N 1
ATOM 1320 C CA . PRO A 1 178 ? -9.295 19.016 12.391 1.00 58.91 178 PRO A CA 1
ATOM 1321 C C . PRO A 1 178 ? -7.984 19.784 12.476 1.00 58.91 178 PRO A C 1
ATOM 1323 O O . PRO A 1 178 ? -7.238 19.609 13.440 1.00 58.91 178 PRO A O 1
ATOM 1326 N N . LEU A 1 179 ? -7.697 20.599 11.454 1.00 63.28 179 LEU A N 1
ATOM 1327 C CA . LEU A 1 179 ? -6.533 21.483 11.449 1.00 63.28 179 LEU A CA 1
ATOM 1328 C C . LEU A 1 179 ? -6.447 22.132 12.834 1.00 63.28 179 LEU A C 1
ATOM 1330 O O . LEU A 1 179 ? -7.379 22.861 13.195 1.00 63.28 179 LEU A O 1
ATOM 1334 N N . PRO A 1 180 ? -5.415 21.825 13.641 1.00 65.88 180 PRO A N 1
ATOM 1335 C CA . PRO A 1 180 ? -5.435 22.202 15.037 1.00 65.88 180 PRO A CA 1
ATOM 1336 C C . PRO A 1 180 ? -5.469 23.725 15.112 1.00 65.88 180 PRO A C 1
ATOM 1338 O O . PRO A 1 180 ? -4.538 24.408 14.679 1.00 65.88 180 PRO A O 1
ATOM 1341 N N . LEU A 1 181 ? -6.564 24.266 15.646 1.00 72.69 181 LEU A N 1
ATOM 1342 C CA . LEU A 1 181 ? -6.629 25.661 16.053 1.00 72.69 181 LEU A CA 1
ATOM 1343 C C . LEU A 1 181 ? -5.683 25.808 17.243 1.00 72.69 181 LEU A C 1
ATOM 1345 O O . LEU A 1 181 ? -6.015 25.476 18.378 1.00 72.69 181 LEU A O 1
ATOM 1349 N N . LEU A 1 182 ? -4.459 26.239 16.956 1.00 80.62 182 LEU A N 1
ATOM 1350 C CA . LEU A 1 182 ? -3.447 26.480 17.973 1.00 80.62 182 LEU A CA 1
ATOM 1351 C C . LEU A 1 182 ? -3.761 27.802 18.679 1.00 80.62 182 LEU A C 1
ATOM 1353 O O . LEU A 1 182 ? -3.444 28.879 18.173 1.00 80.62 182 LEU A O 1
ATOM 1357 N N . GLU A 1 183 ? -4.370 27.717 19.858 1.00 83.75 183 GLU A N 1
ATOM 1358 C CA . GLU A 1 183 ? -4.579 28.848 20.763 1.00 83.75 183 GLU A CA 1
ATOM 1359 C C . GLU A 1 183 ? -3.728 28.728 22.042 1.00 83.75 183 GLU A C 1
ATOM 1361 O O . GLU A 1 183 ? -3.426 27.636 22.525 1.00 83.75 183 GLU A O 1
ATOM 1366 N N . GLU A 1 184 ? -3.303 29.868 22.605 1.00 85.62 184 GLU A N 1
ATOM 1367 C CA . GLU A 1 184 ? -2.670 29.893 23.930 1.00 85.62 184 GLU A CA 1
ATOM 1368 C C . GLU A 1 184 ? -3.730 29.607 25.006 1.00 85.62 184 GLU A C 1
ATOM 1370 O O . GLU A 1 184 ? -4.471 30.508 25.399 1.00 85.62 184 GLU A O 1
ATOM 1375 N N . VAL A 1 185 ? -3.761 28.383 25.540 1.00 85.31 185 VAL A N 1
ATOM 1376 C CA . VAL A 1 185 ? -4.679 28.002 26.627 1.00 85.31 185 VAL A CA 1
ATOM 1377 C C . VAL A 1 185 ? -3.947 27.906 27.965 1.00 85.31 185 VAL A C 1
ATOM 1379 O O . VAL A 1 185 ? -2.829 27.390 28.061 1.00 85.31 185 VAL A O 1
ATOM 1382 N N . ARG A 1 186 ? -4.580 28.373 29.049 1.00 87.88 186 ARG A N 1
ATOM 1383 C CA . ARG A 1 186 ? -4.074 28.126 30.405 1.00 87.88 186 ARG A CA 1
ATOM 1384 C C . ARG A 1 186 ? -4.468 26.717 30.836 1.00 87.88 186 ARG A C 1
ATOM 1386 O O . ARG A 1 186 ? -5.626 26.463 31.143 1.00 87.88 186 ARG A O 1
ATOM 1393 N N . ILE A 1 187 ? -3.483 25.828 30.957 1.00 87.94 187 ILE A N 1
ATOM 1394 C CA . ILE A 1 187 ? -3.694 24.434 31.394 1.00 87.94 187 ILE A CA 1
ATOM 1395 C C . ILE A 1 187 ? -4.469 24.342 32.719 1.00 87.94 187 ILE A C 1
ATOM 1397 O O . ILE A 1 187 ? -5.256 23.421 32.899 1.00 87.94 187 ILE A O 1
ATOM 1401 N N . ALA A 1 188 ? -4.296 25.318 33.618 1.00 90.25 188 ALA A N 1
ATOM 1402 C CA . ALA A 1 188 ? -5.060 25.403 34.862 1.00 90.25 188 ALA A CA 1
ATOM 1403 C C . ALA A 1 188 ? -6.581 25.458 34.626 1.00 90.25 188 ALA A C 1
ATOM 1405 O O . ALA A 1 188 ? -7.315 24.736 35.287 1.00 90.25 188 ALA A O 1
ATOM 1406 N N . GLU A 1 189 ? -7.048 26.250 33.655 1.00 87.75 189 GLU A N 1
ATOM 1407 C CA . GLU A 1 189 ? -8.481 26.387 33.352 1.00 87.75 189 GLU A CA 1
ATOM 1408 C C . GLU A 1 189 ? -9.051 25.106 32.753 1.00 87.75 189 GLU A C 1
ATOM 1410 O O . GLU A 1 189 ? -10.133 24.668 33.136 1.00 87.75 189 GLU A O 1
ATOM 1415 N N . VAL A 1 190 ? -8.300 24.473 31.848 1.00 90.31 190 VAL A N 1
ATOM 1416 C CA . VAL A 1 190 ? -8.694 23.187 31.261 1.00 90.31 190 VAL A CA 1
ATOM 1417 C C . VAL A 1 190 ? -8.780 22.128 32.353 1.00 90.31 190 VAL A C 1
ATOM 1419 O O . VAL A 1 190 ? -9.778 21.426 32.447 1.00 90.31 190 VAL A O 1
ATOM 1422 N N . ALA A 1 191 ? -7.776 22.048 33.228 1.00 91.94 191 ALA A N 1
ATOM 1423 C CA . ALA A 1 191 ? -7.761 21.084 34.319 1.00 91.94 191 ALA A CA 1
ATOM 1424 C C . ALA A 1 191 ? -8.916 21.308 35.310 1.00 91.94 191 ALA A C 1
ATOM 1426 O O . ALA A 1 191 ? -9.560 20.345 35.726 1.00 91.94 191 ALA A O 1
ATOM 1427 N N . GLU A 1 192 ? -9.219 22.562 35.655 1.00 91.75 192 GLU A N 1
ATOM 1428 C CA . GLU A 1 192 ? -10.372 22.919 36.489 1.00 91.75 192 GLU A CA 1
ATOM 1429 C C . GLU A 1 192 ? -11.692 22.496 35.831 1.00 91.75 192 GLU A C 1
ATOM 1431 O O . GLU A 1 192 ? -12.532 21.873 36.486 1.00 91.75 192 GLU A O 1
ATOM 1436 N N . HIS A 1 193 ? -11.852 22.768 34.533 1.00 90.75 193 HIS A N 1
ATOM 1437 C CA . HIS A 1 193 ? -13.032 22.376 33.768 1.00 90.75 193 HIS A CA 1
ATOM 1438 C C . HIS A 1 193 ? -13.208 20.851 33.728 1.00 90.75 193 HIS A C 1
ATOM 1440 O O . HIS A 1 193 ? -14.281 20.340 34.055 1.00 90.75 193 HIS A O 1
ATOM 1446 N N . THR A 1 194 ? -12.149 20.103 33.412 1.00 93.06 194 THR A N 1
ATOM 1447 C CA . THR A 1 194 ? -12.195 18.636 33.342 1.00 93.06 194 THR A CA 1
ATOM 1448 C C . THR A 1 194 ? -12.511 18.014 34.703 1.00 93.06 194 THR A C 1
ATOM 1450 O O . THR A 1 194 ? -13.323 17.093 34.789 1.00 93.06 194 THR A O 1
ATOM 1453 N N . VAL A 1 195 ? -11.939 18.541 35.794 1.00 93.12 195 VAL A N 1
ATOM 1454 C CA . VAL A 1 195 ? -12.246 18.080 37.159 1.00 93.12 195 VAL A CA 1
ATOM 1455 C C . VAL A 1 195 ? -13.700 18.374 37.536 1.00 93.12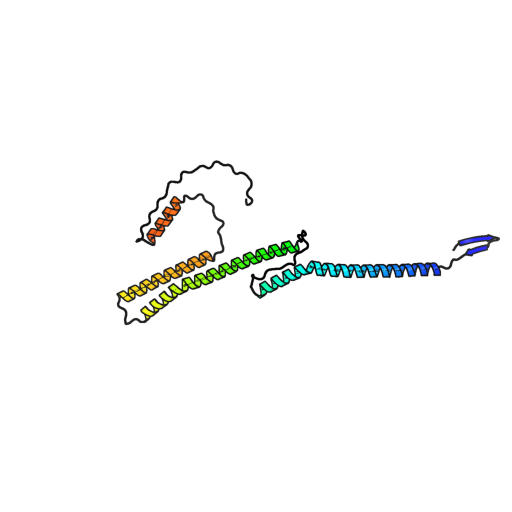 195 VAL A C 1
ATOM 1457 O O . VAL A 1 195 ? -14.334 17.549 38.197 1.00 93.12 195 VAL A O 1
ATOM 1460 N N . ALA A 1 196 ? -14.257 19.510 37.109 1.00 90.06 196 ALA A N 1
ATOM 1461 C CA . ALA A 1 196 ? -15.664 19.826 37.338 1.00 90.06 196 ALA A CA 1
ATOM 1462 C C . ALA A 1 196 ? -16.593 18.812 36.648 1.00 90.06 196 ALA A C 1
ATOM 1464 O O . ALA A 1 196 ? -17.494 18.280 37.297 1.00 90.06 196 ALA A O 1
ATOM 1465 N N . VAL A 1 197 ? -16.327 18.478 35.379 1.00 88.44 197 VAL A N 1
ATOM 1466 C CA . VAL A 1 197 ? -17.083 17.456 34.629 1.00 88.44 197 VAL A CA 1
ATOM 1467 C C . VAL A 1 197 ? -16.941 16.070 35.270 1.00 88.44 197 VAL A C 1
ATOM 1469 O O . VAL A 1 197 ? -17.932 15.349 35.427 1.00 88.44 197 VAL A O 1
ATOM 1472 N N . ALA A 1 198 ? -15.729 15.698 35.690 1.00 87.88 198 ALA A N 1
ATOM 1473 C CA . ALA A 1 198 ? -15.467 14.413 36.334 1.00 87.88 198 ALA A CA 1
ATOM 1474 C C . ALA A 1 198 ? -16.229 14.261 37.662 1.00 87.88 198 ALA A C 1
ATOM 1476 O O . ALA A 1 198 ? -16.808 13.208 37.925 1.00 87.88 198 ALA A O 1
ATOM 1477 N N . ARG A 1 199 ? -16.318 15.319 38.477 1.00 90.00 199 ARG A N 1
ATOM 1478 C CA . ARG A 1 199 ? -17.103 15.308 39.727 1.00 90.00 199 ARG A CA 1
ATOM 1479 C C . ARG A 1 199 ? -18.591 15.042 39.493 1.00 90.00 199 ARG A C 1
ATOM 1481 O O . ARG A 1 199 ? -19.225 14.421 40.342 1.00 90.00 199 ARG A O 1
ATOM 1488 N N . THR A 1 200 ? -19.147 15.477 38.361 1.00 83.06 200 THR A N 1
ATOM 1489 C CA . THR A 1 200 ? -20.543 15.189 37.995 1.00 83.06 200 THR A CA 1
ATOM 1490 C C . THR A 1 200 ? -20.754 13.708 37.681 1.00 83.06 200 THR A C 1
ATOM 1492 O O . THR A 1 200 ? -21.758 13.135 38.098 1.00 83.06 200 THR A O 1
ATOM 1495 N N . HIS A 1 201 ? -19.809 13.075 36.980 1.00 78.00 201 HIS A N 1
ATOM 1496 C CA . HIS A 1 201 ? -19.897 11.657 36.617 1.00 78.00 201 HIS A CA 1
ATOM 1497 C C . HIS A 1 201 ? -19.529 10.707 37.768 1.00 78.00 201 HIS A C 1
ATOM 1499 O O . HIS A 1 201 ? -20.128 9.637 37.887 1.00 78.00 201 HIS A O 1
ATOM 1505 N N . TRP A 1 202 ? -18.597 11.099 38.643 1.00 88.19 202 TRP A N 1
ATOM 1506 C CA . TRP A 1 202 ? -18.103 10.283 39.760 1.00 88.19 202 TRP A CA 1
ATOM 1507 C C . TRP A 1 202 ? -18.151 11.044 41.096 1.00 88.19 202 TRP A C 1
ATOM 1509 O O . TRP A 1 202 ? -17.111 11.365 41.673 1.00 88.19 202 TRP A O 1
ATOM 1519 N N . PRO A 1 203 ? -19.351 11.305 41.648 1.00 84.56 203 PRO A N 1
ATOM 1520 C CA . PRO A 1 203 ? -19.514 12.123 42.855 1.00 84.56 203 PRO A CA 1
ATOM 1521 C C . PRO A 1 203 ? -18.914 11.497 44.124 1.00 84.56 203 PRO A C 1
ATOM 1523 O O . PRO A 1 203 ? -18.705 12.190 45.113 1.00 84.56 203 PRO A O 1
ATOM 1526 N N . GLN A 1 204 ? -18.640 10.190 44.107 1.00 86.62 204 GLN A N 1
ATOM 1527 C CA . GLN A 1 204 ? -18.065 9.455 45.239 1.00 86.62 204 GLN A CA 1
ATOM 1528 C C . GLN A 1 204 ? -16.527 9.476 45.246 1.00 86.62 204 GLN A C 1
ATOM 1530 O O . GLN A 1 204 ? -15.909 8.987 46.190 1.00 86.62 204 GLN A O 1
ATOM 1535 N N . THR A 1 205 ? -15.897 10.016 44.199 1.00 87.19 205 THR A N 1
ATOM 1536 C CA . THR A 1 205 ? -14.441 10.027 44.046 1.00 87.19 205 THR A CA 1
ATOM 1537 C C . THR A 1 205 ? -13.897 11.421 44.377 1.00 87.19 205 THR A C 1
ATOM 1539 O O . THR A 1 205 ? -14.289 12.398 43.735 1.00 87.19 205 THR A O 1
ATOM 1542 N N . PRO A 1 206 ? -13.002 11.564 45.371 1.00 88.50 206 PRO A N 1
ATOM 1543 C CA . PRO A 1 206 ? -12.399 12.854 45.678 1.00 88.50 206 PRO A CA 1
ATOM 1544 C C . PRO A 1 206 ? -11.354 13.223 44.616 1.00 88.50 206 PRO A C 1
ATOM 1546 O O . PRO A 1 206 ? -10.395 12.489 44.392 1.00 88.50 206 PRO A O 1
ATOM 1549 N N . PHE A 1 207 ? -11.520 14.391 43.989 1.00 88.62 207 PHE A N 1
ATOM 1550 C CA . PHE A 1 207 ? -10.559 14.949 43.031 1.00 88.62 207 PHE A CA 1
ATOM 1551 C C . PHE A 1 207 ? -9.831 16.152 43.644 1.00 88.62 207 PHE A C 1
ATOM 1553 O O . PHE A 1 207 ? -10.467 17.172 43.939 1.00 88.62 207 PHE A O 1
ATOM 1560 N N . LEU A 1 208 ? -8.509 16.037 43.804 1.00 88.12 208 LEU A N 1
ATOM 1561 C CA . LEU A 1 208 ? -7.599 17.112 44.215 1.00 88.12 208 LEU A CA 1
ATOM 1562 C C . LEU A 1 208 ? -6.909 17.696 42.978 1.00 88.12 208 LEU A C 1
ATOM 1564 O O . LEU A 1 208 ? -6.316 16.957 42.196 1.00 88.12 208 LEU A O 1
ATOM 1568 N N . LEU A 1 209 ? -6.987 19.018 42.811 1.00 87.19 209 LEU A N 1
ATOM 1569 C CA . LEU A 1 209 ? -6.313 19.744 41.738 1.00 87.19 209 LEU A CA 1
ATOM 1570 C C . LEU A 1 209 ? -5.415 20.824 42.343 1.00 87.19 209 LEU A C 1
ATOM 1572 O O . LEU A 1 209 ? -5.908 21.778 42.941 1.00 87.19 209 LEU A O 1
ATOM 1576 N N . GLU A 1 210 ? -4.104 20.688 42.154 1.00 83.88 210 GLU A N 1
ATOM 1577 C CA . GLU A 1 210 ? -3.116 21.710 42.506 1.00 83.88 210 GLU A CA 1
ATOM 1578 C C . GLU A 1 210 ? -2.620 22.407 41.235 1.00 83.88 210 GLU A C 1
ATOM 1580 O O . GLU A 1 210 ? -1.666 21.979 40.586 1.00 83.88 210 GLU A O 1
ATOM 1585 N N . ALA A 1 211 ? -3.283 23.498 40.853 1.00 77.75 211 ALA A N 1
ATOM 1586 C CA . ALA A 1 211 ? -2.867 24.309 39.716 1.00 77.75 211 ALA A CA 1
ATOM 1587 C C . ALA A 1 211 ? -1.909 25.424 40.173 1.00 77.75 211 ALA A C 1
ATOM 1589 O O . ALA A 1 211 ? -2.318 26.464 40.695 1.00 77.75 211 ALA A O 1
ATOM 1590 N N . GLY A 1 212 ? -0.603 25.227 39.973 1.00 69.12 212 GLY A N 1
ATOM 1591 C CA . GLY A 1 212 ? 0.394 26.275 40.200 1.00 69.12 212 GLY A CA 1
ATOM 1592 C C . GLY A 1 212 ? 0.205 27.447 39.228 1.00 69.12 212 GLY A C 1
ATOM 1593 O O . GLY A 1 212 ? 0.076 27.247 38.020 1.00 69.12 212 GLY A O 1
ATOM 1594 N N . ARG A 1 213 ? 0.220 28.696 39.720 1.00 61.72 213 ARG A N 1
ATOM 1595 C CA . ARG A 1 213 ? 0.185 29.889 38.851 1.00 61.72 213 ARG A CA 1
ATOM 1596 C C . ARG A 1 213 ? 1.457 29.944 37.998 1.00 61.72 213 ARG A C 1
ATOM 1598 O O . ARG A 1 213 ? 2.493 30.429 38.453 1.00 61.72 213 ARG A O 1
ATOM 1605 N N . ALA A 1 214 ? 1.385 29.479 36.753 1.00 58.22 214 ALA A N 1
ATOM 1606 C CA . ALA A 1 214 ? 2.483 29.606 35.804 1.00 58.22 214 ALA A CA 1
ATOM 1607 C C . ALA A 1 214 ? 2.813 31.096 35.583 1.00 58.22 214 ALA A C 1
ATOM 1609 O O . ALA A 1 214 ? 2.011 31.861 35.043 1.00 58.22 214 ALA A O 1
ATOM 1610 N N . ARG A 1 215 ? 4.003 31.539 36.014 1.00 55.59 215 ARG A N 1
ATOM 1611 C CA . ARG A 1 215 ? 4.530 32.868 35.666 1.00 55.59 215 ARG A CA 1
ATOM 1612 C C . ARG A 1 215 ? 4.729 32.913 34.150 1.00 55.59 215 ARG A C 1
ATOM 1614 O O . ARG A 1 215 ? 5.566 32.177 33.634 1.00 55.59 215 ARG A O 1
ATOM 1621 N N . ARG A 1 216 ? 4.017 33.807 33.448 1.00 53.22 216 ARG A N 1
ATOM 1622 C CA . ARG A 1 216 ? 4.290 34.156 32.040 1.00 53.22 216 ARG A CA 1
ATOM 1623 C C . ARG A 1 216 ? 5.773 34.530 31.905 1.00 53.22 216 ARG A C 1
ATOM 1625 O O . ARG A 1 216 ? 6.165 35.657 32.205 1.00 53.22 216 ARG A O 1
ATOM 1632 N N . ARG A 1 217 ? 6.619 33.611 31.430 1.00 50.16 217 ARG A N 1
ATOM 1633 C CA . ARG A 1 217 ? 7.913 33.986 30.853 1.00 50.16 217 ARG A CA 1
ATOM 1634 C C . ARG A 1 217 ? 7.597 34.583 29.492 1.00 50.16 217 ARG A C 1
ATOM 1636 O O . ARG A 1 217 ? 7.369 33.866 28.530 1.00 50.16 217 ARG A O 1
ATOM 1643 N N . ARG A 1 218 ? 7.544 35.913 29.431 1.00 47.53 218 ARG A N 1
ATOM 1644 C CA . ARG A 1 218 ? 7.474 36.667 28.179 1.00 47.53 218 ARG A CA 1
ATOM 1645 C C . ARG A 1 218 ? 8.761 36.363 27.401 1.00 47.53 218 ARG A C 1
ATOM 1647 O O . ARG A 1 218 ? 9.779 37.014 27.620 1.00 47.53 218 ARG A O 1
ATOM 1654 N N . SER A 1 219 ? 8.770 35.326 26.561 1.00 50.03 219 SER A N 1
ATOM 1655 C CA . SER A 1 219 ? 9.903 35.066 25.675 1.00 50.03 219 SER A CA 1
ATOM 1656 C C . SER A 1 219 ? 9.851 36.078 24.536 1.00 50.03 219 SER A C 1
ATOM 1658 O O . SER A 1 219 ? 9.314 35.820 23.465 1.00 50.03 219 SER A O 1
ATOM 1660 N N . GLY A 1 220 ? 10.413 37.260 24.775 1.00 49.12 220 GLY A N 1
ATOM 1661 C CA . GLY A 1 220 ? 10.868 38.116 23.693 1.00 49.12 220 GLY A CA 1
ATOM 1662 C C . GLY A 1 220 ? 12.019 37.416 22.978 1.00 49.12 220 GLY A C 1
ATOM 1663 O O . GLY A 1 220 ? 13.173 37.580 23.359 1.00 49.12 220 GLY A O 1
ATOM 1664 N N . ARG A 1 221 ? 11.719 36.596 21.970 1.00 45.00 221 ARG A N 1
ATOM 1665 C CA . ARG A 1 221 ? 12.685 36.210 20.940 1.00 45.00 221 ARG A CA 1
ATOM 1666 C C . ARG A 1 221 ? 11.974 36.253 19.604 1.00 45.00 221 ARG A C 1
ATOM 1668 O O . ARG A 1 221 ? 11.040 35.501 19.361 1.00 45.00 221 ARG A O 1
ATOM 1675 N N . GLY A 1 222 ? 12.420 37.205 18.791 1.00 43.50 222 GLY A N 1
ATOM 1676 C CA . GLY A 1 222 ? 11.953 37.404 17.437 1.00 43.50 222 GLY A CA 1
ATOM 1677 C C . GLY A 1 222 ? 12.017 36.118 16.628 1.00 43.50 222 GLY A C 1
ATOM 1678 O O . GLY A 1 222 ? 12.948 35.321 16.754 1.00 43.50 222 GLY A O 1
ATOM 1679 N N . CYS A 1 223 ? 11.001 35.982 15.788 1.00 44.56 223 CYS A N 1
ATOM 1680 C CA . CYS A 1 223 ? 10.919 35.060 14.676 1.00 44.56 223 CYS A CA 1
ATOM 1681 C C . CYS A 1 223 ? 12.257 35.069 13.911 1.00 44.56 223 CYS A C 1
ATOM 1683 O O . CYS A 1 223 ? 12.558 36.008 13.170 1.00 44.56 223 CYS A O 1
ATOM 1685 N N . ARG A 1 224 ? 13.105 34.057 14.129 1.00 42.88 224 ARG A N 1
ATOM 1686 C CA . ARG A 1 224 ? 14.233 33.781 13.240 1.00 42.88 224 ARG A CA 1
ATOM 1687 C C . ARG A 1 224 ? 13.716 32.839 12.166 1.00 42.88 224 ARG A C 1
ATOM 1689 O O . ARG A 1 224 ? 13.357 31.703 12.447 1.00 42.88 224 ARG A O 1
ATOM 1696 N N . ARG A 1 225 ? 13.658 33.384 10.951 1.00 47.59 225 ARG A N 1
ATOM 1697 C CA . ARG A 1 225 ? 13.426 32.694 9.681 1.00 47.59 225 ARG A CA 1
ATOM 1698 C C . ARG A 1 225 ? 14.171 31.355 9.650 1.00 47.59 225 ARG A C 1
ATOM 1700 O O . ARG A 1 225 ? 15.374 31.347 9.904 1.00 47.59 225 ARG A O 1
ATOM 1707 N N . GLY A 1 226 ? 13.479 30.277 9.276 1.00 46.72 226 GLY A N 1
ATOM 1708 C CA . GLY A 1 226 ? 14.138 29.041 8.845 1.00 46.72 226 GLY A CA 1
ATOM 1709 C C . GLY A 1 226 ? 13.570 27.720 9.365 1.00 46.72 226 GLY A C 1
ATOM 1710 O O . GLY A 1 226 ? 14.366 26.833 9.649 1.00 46.72 226 GLY A O 1
ATOM 1711 N N . TRP A 1 227 ? 12.249 27.559 9.482 1.00 32.28 227 TRP A N 1
ATOM 1712 C CA . TRP A 1 227 ? 11.623 26.229 9.544 1.00 32.28 227 TRP A CA 1
ATOM 1713 C C . TRP A 1 227 ? 10.702 26.058 8.325 1.00 32.28 227 TRP A C 1
ATOM 1715 O O . TRP A 1 227 ? 9.963 26.997 8.018 1.00 32.28 227 TRP A O 1
ATOM 1725 N N . PRO A 1 228 ? 10.789 24.935 7.585 1.00 48.06 228 PRO A N 1
ATOM 1726 C CA . PRO A 1 228 ? 10.001 24.723 6.380 1.00 48.06 228 PRO A CA 1
ATOM 1727 C C . PRO A 1 228 ? 8.599 24.266 6.788 1.00 48.06 228 PRO A C 1
ATOM 1729 O O . PRO A 1 228 ? 8.450 23.217 7.409 1.00 48.06 228 PRO A O 1
ATOM 1732 N N . GLY A 1 229 ? 7.589 25.072 6.471 1.00 51.66 229 GLY A N 1
ATOM 1733 C CA . GLY A 1 229 ? 6.196 24.767 6.807 1.00 51.66 229 GLY A CA 1
ATOM 1734 C C . GLY A 1 229 ? 5.327 25.964 7.197 1.00 51.66 229 GLY A C 1
ATOM 1735 O O . GLY A 1 229 ? 4.301 25.752 7.834 1.00 51.66 229 GLY A O 1
ATOM 1736 N N . CYS A 1 230 ? 5.719 27.192 6.840 1.00 40.06 230 CYS A N 1
ATOM 1737 C CA . CYS A 1 230 ? 4.740 28.240 6.543 1.00 40.06 230 CYS A CA 1
ATOM 1738 C C . CYS A 1 230 ? 4.469 28.238 5.040 1.00 40.06 230 CYS A C 1
ATOM 1740 O O . CYS A 1 230 ? 5.464 28.077 4.290 1.00 40.06 230 CYS A O 1
#

Solvent-accessible surface area (backbone atoms only — not comparable to full-atom values): 14014 Å² total; per-residue (Å²): 113,55,74,46,85,58,62,94,98,38,70,47,72,50,74,76,80,57,67,69,57,54,51,51,52,51,52,52,51,51,50,50,50,51,53,51,50,52,50,53,54,50,52,51,52,51,50,50,53,49,52,55,62,71,44,47,63,57,54,51,52,51,54,49,53,53,48,30,69,72,68,72,45,50,84,70,75,82,83,72,77,86,64,67,91,91,63,88,48,71,67,58,54,51,50,50,53,49,46,50,52,34,49,54,49,40,50,52,54,51,49,54,52,47,51,53,52,50,51,55,55,66,49,47,56,47,51,50,51,34,49,51,36,52,55,56,60,70,64,60,85,82,62,53,74,71,54,49,52,51,35,53,53,49,39,57,49,34,52,53,52,52,53,47,56,52,50,53,49,55,56,71,66,47,86,69,75,70,80,76,82,85,69,97,72,62,65,55,58,54,52,52,51,52,51,54,56,46,42,73,77,38,74,89,56,90,83,87,82,88,69,76,85,79,77,83,75,80,76,89,65,79,91,73,88,86,73,96,81,124

Secondary structure (DSSP, 8-state):
-EEEE-STT-EEEEPPPSHHHHHHHHHHHHHHHHHHHHHHHHHHHHHHHHHHHHHHHHHHHHHHHHHHHHH--TT-------PSTT---HHHHHHHHHHHHHHHHHHHHHHHHHHHHHHHHHHHHHHHHHHHHHHHHHT-TT--HHHHHHHHHHHHHHHHHHHHHHHHHHHHH-------------HHHHHHHHHHHHHHH-TTS-------------------S--S--

Nearest PDB structures (foldseek):
  9jz0-assembly1_1  TM=4.330E-01  e=5.464E+00  Escherichia phage T7

Sequence (230 aa):
MLTTPFGDGRALQVALRADPVEKGVRQAAVLLAAVGGAGVLLAGLLGYAVSRTGLAPVARLTSTAERIAATRDPRHRIELPPGPPGRQDEVTRLAASFNTMLGELEQSVSSQRRLVADASHELRTPLTALRTNAELLARGDRLTPAQRERASGALGRGIREVTGLVNDLIELARDEEPLPLLEEVRIAEVAEHTVAVARTHWPQTPFLLEAGRARRRRSGRGCRRGWPGC

pLDDT: mean 81.94, std 13.49, range [32.28, 98.44]

Foldseek 3Di:
DDWDDDDDPDIDDDDDDCVVVVVVVVVVVVVCVVVVVVVVVVVVVVVVVCCCVVCVLVVLVVVQVVVCVVVVDLPDARDDDDDDPPDPDVSVVVSVVVRVVSVVVNVVVVVVVVLVVVLVVQLVVLVVLLVVLVVVVVVPDPDDPVRVVVSVVSNVVSVVSNVVSVVVSVVVPPPDPPPDPDDDDQVLVVVVVVVVVVCVVCVPDDDDDDRDDDDPPPPPDDDDDDDPDD

Radius of gyration: 44.24 Å; Cα contacts (8 Å, |Δi|>4): 85; chains: 1; bounding box: 82×55×141 Å

Mean predicted aligned error: 15.45 Å